Protein AF-A0AA40BAF0-F1 (afdb_monomer)

Organism: NCBI:txid260670

pLDDT: mean 74.88, std 24.95, range [17.7, 98.0]

Structure (mmCIF, N/CA/C/O backbone):
data_AF-A0AA40BAF0-F1
#
_entry.id   AF-A0AA40BAF0-F1
#
loop_
_atom_site.group_PDB
_atom_site.id
_atom_site.type_symbol
_atom_site.label_atom_id
_atom_site.label_alt_id
_atom_site.label_comp_id
_atom_site.label_asym_id
_atom_site.label_entity_id
_atom_site.label_seq_id
_atom_site.pdbx_PDB_ins_code
_atom_site.Cartn_x
_atom_site.Cartn_y
_atom_site.Cartn_z
_atom_site.occupancy
_atom_site.B_iso_or_equiv
_atom_site.auth_seq_id
_atom_site.auth_comp_id
_atom_site.auth_asym_id
_atom_site.auth_atom_id
_atom_site.pdbx_PDB_model_num
ATOM 1 N N . MET A 1 1 ? -31.015 -56.573 8.878 1.00 46.75 1 MET A N 1
ATOM 2 C CA . MET A 1 1 ? -29.830 -55.714 8.646 1.00 46.75 1 MET A CA 1
ATOM 3 C C . MET A 1 1 ? -29.995 -54.901 7.353 1.00 46.75 1 MET A C 1
ATOM 5 O O . MET A 1 1 ? -29.384 -55.251 6.358 1.00 46.75 1 MET A O 1
ATOM 9 N N . LYS A 1 2 ? -30.857 -53.870 7.304 1.00 49.66 2 LYS A N 1
ATOM 10 C CA . LYS A 1 2 ? -30.995 -53.002 6.103 1.00 49.66 2 LYS A CA 1
ATOM 11 C C . LYS A 1 2 ? -31.292 -51.516 6.376 1.00 49.66 2 LYS A C 1
ATOM 13 O O . LYS A 1 2 ? -31.358 -50.749 5.428 1.00 49.66 2 LYS A O 1
ATOM 18 N N . ASN A 1 3 ? -31.384 -51.069 7.634 1.00 47.91 3 ASN A N 1
ATOM 19 C CA . ASN A 1 3 ? -31.889 -49.717 7.939 1.00 47.91 3 ASN A CA 1
ATOM 20 C C . ASN A 1 3 ? -30.898 -48.817 8.703 1.00 47.91 3 ASN A C 1
ATOM 22 O O . ASN A 1 3 ? -31.321 -47.867 9.348 1.00 47.91 3 ASN A O 1
ATOM 26 N N . MET A 1 4 ? -29.586 -49.080 8.638 1.00 48.59 4 MET A N 1
ATOM 27 C CA . MET A 1 4 ? -28.583 -48.315 9.408 1.00 48.59 4 MET A CA 1
ATOM 28 C C . MET A 1 4 ? -27.677 -47.406 8.557 1.00 48.59 4 MET A C 1
ATOM 30 O O . MET A 1 4 ? -26.695 -46.876 9.057 1.00 48.59 4 MET A O 1
ATOM 34 N N . PHE A 1 5 ? -28.015 -47.190 7.280 1.00 48.75 5 PHE A N 1
ATOM 35 C CA . PHE A 1 5 ? -27.285 -46.274 6.383 1.00 48.75 5 PHE A CA 1
ATOM 36 C C . PHE A 1 5 ? -28.039 -44.968 6.064 1.00 48.75 5 PHE A C 1
ATOM 38 O O . PHE A 1 5 ? -27.464 -44.064 5.462 1.00 48.75 5 PHE A O 1
ATOM 45 N N . GLY A 1 6 ? -29.307 -44.838 6.476 1.00 43.78 6 GLY A N 1
ATOM 46 C CA . GLY A 1 6 ? -30.122 -43.641 6.210 1.00 43.78 6 GLY A CA 1
ATOM 47 C C . GLY A 1 6 ? -29.860 -42.473 7.167 1.00 43.78 6 GLY A C 1
ATOM 48 O O . GLY A 1 6 ? -29.945 -41.318 6.765 1.00 43.78 6 GLY A O 1
ATOM 49 N N . LEU A 1 7 ? -29.479 -42.761 8.415 1.00 46.38 7 LEU A N 1
ATOM 50 C CA . LEU A 1 7 ? -29.287 -41.744 9.458 1.00 46.38 7 LEU A CA 1
ATOM 51 C C . LEU A 1 7 ? -27.951 -40.991 9.356 1.00 46.38 7 LEU A C 1
ATOM 53 O O . LEU A 1 7 ? -27.842 -39.884 9.872 1.00 46.38 7 LEU A O 1
ATOM 57 N N . LEU A 1 8 ? -26.958 -41.525 8.635 1.00 45.12 8 LEU A N 1
ATOM 58 C CA . LEU A 1 8 ? -25.663 -40.851 8.468 1.00 45.12 8 LEU A CA 1
ATOM 59 C C . LEU A 1 8 ? -25.690 -39.717 7.426 1.00 45.12 8 LEU A C 1
ATOM 61 O O . LEU A 1 8 ? -24.784 -38.890 7.401 1.00 45.12 8 LEU A O 1
ATOM 65 N N . ARG A 1 9 ? -26.713 -39.658 6.560 1.00 47.81 9 ARG A N 1
ATOM 66 C CA . ARG A 1 9 ? -26.786 -38.660 5.475 1.00 47.81 9 ARG A CA 1
ATOM 67 C C . ARG A 1 9 ? -27.455 -37.342 5.874 1.00 47.81 9 ARG A C 1
ATOM 69 O O . ARG A 1 9 ? -27.253 -36.357 5.175 1.00 47.81 9 ARG A O 1
ATOM 76 N N . LEU A 1 10 ? -28.192 -37.291 6.988 1.00 47.19 10 LEU A N 1
ATOM 77 C CA . LEU A 1 10 ? -28.778 -36.035 7.485 1.00 47.19 10 LEU A CA 1
ATOM 78 C C . LEU A 1 10 ? -27.845 -35.235 8.409 1.00 47.19 10 LEU A C 1
ATOM 80 O O . LEU A 1 10 ? -28.034 -34.032 8.553 1.00 47.19 10 LEU A O 1
ATOM 84 N N . ALA A 1 11 ? -26.817 -35.855 8.996 1.00 46.91 11 ALA A N 1
ATOM 85 C CA . ALA A 1 11 ? -25.898 -35.160 9.904 1.00 46.91 11 ALA A CA 1
ATOM 86 C C . ALA A 1 11 ? -24.904 -34.224 9.182 1.00 46.91 11 ALA A C 1
ATOM 88 O O . ALA A 1 11 ? -24.384 -33.294 9.789 1.00 46.91 11 ALA A O 1
ATOM 89 N N . ALA A 1 12 ? -24.671 -34.418 7.878 1.00 49.41 12 ALA A N 1
ATOM 90 C CA . ALA A 1 12 ? -23.755 -33.583 7.093 1.00 49.41 12 ALA A CA 1
ATOM 91 C C . ALA A 1 12 ? -24.344 -32.215 6.683 1.00 49.41 12 ALA A C 1
ATOM 93 O O . ALA A 1 12 ? -23.606 -31.354 6.212 1.00 49.41 12 ALA A O 1
ATOM 94 N N . ALA A 1 13 ? -25.653 -31.995 6.858 1.00 49.47 13 ALA A N 1
ATOM 95 C CA . ALA A 1 13 ? -26.329 -30.745 6.486 1.00 49.47 13 ALA A CA 1
ATOM 96 C C . ALA A 1 13 ? -26.374 -29.699 7.618 1.00 49.47 13 ALA A C 1
ATOM 98 O O . ALA A 1 13 ? -26.846 -28.586 7.404 1.00 49.47 13 ALA A O 1
ATOM 99 N N . LEU A 1 14 ? -25.891 -30.052 8.814 1.00 48.62 14 LEU A N 1
ATOM 100 C CA . LEU A 1 14 ? -25.876 -29.198 10.007 1.00 48.62 14 LEU A CA 1
ATOM 101 C C . LEU A 1 14 ? -24.464 -28.784 10.428 1.00 48.62 14 LEU A C 1
ATOM 103 O O . LEU A 1 14 ? -24.286 -28.281 11.535 1.00 48.62 14 LEU A O 1
ATOM 107 N N . TRP A 1 15 ? -23.453 -28.958 9.567 1.00 47.59 15 TRP A N 1
ATOM 108 C CA . TRP A 1 15 ? -22.206 -28.237 9.794 1.00 47.59 15 TRP A CA 1
ATOM 109 C C . TRP A 1 15 ? -22.529 -26.748 9.663 1.00 47.59 15 TRP A C 1
ATOM 111 O O . TRP A 1 15 ? -22.950 -26.341 8.575 1.00 47.59 15 TRP A O 1
ATOM 121 N N . PRO A 1 16 ? -22.381 -25.927 10.723 1.00 49.06 16 PRO A N 1
ATOM 122 C CA . PRO A 1 16 ? -22.407 -24.491 10.537 1.00 49.06 16 PRO A CA 1
ATOM 123 C C . PRO A 1 16 ? -21.359 -24.202 9.472 1.00 49.06 16 PRO A C 1
ATOM 125 O O . PRO A 1 16 ? -20.176 -24.494 9.657 1.00 49.06 16 PRO A O 1
ATOM 128 N N . ALA A 1 17 ? -21.803 -23.700 8.319 1.00 48.69 17 ALA A N 1
ATOM 129 C CA . ALA A 1 17 ? -20.887 -23.047 7.413 1.00 48.69 17 ALA A CA 1
ATOM 130 C C . ALA A 1 17 ? -20.177 -22.017 8.285 1.00 48.69 17 ALA A C 1
ATOM 132 O O . ALA A 1 17 ? -20.836 -21.154 8.869 1.00 48.69 17 ALA A O 1
ATOM 133 N N . VAL A 1 18 ? -18.868 -22.176 8.464 1.00 42.50 18 VAL A N 1
ATOM 134 C CA . VAL A 1 18 ? -18.056 -21.176 9.140 1.00 42.50 18 VAL A CA 1
ATOM 135 C C . VAL A 1 18 ? -18.097 -19.980 8.203 1.00 42.50 18 VAL A C 1
ATOM 137 O O . VAL A 1 18 ? -17.359 -19.898 7.224 1.00 42.50 18 VAL A O 1
ATOM 140 N N . VAL A 1 19 ? -19.101 -19.128 8.391 1.00 42.53 19 VAL A N 1
ATOM 141 C CA . VAL A 1 19 ? -19.195 -17.865 7.688 1.00 42.53 19 VAL A CA 1
ATOM 142 C C . VAL A 1 19 ? -18.135 -17.017 8.360 1.00 42.53 19 VAL A C 1
ATOM 144 O O . VAL A 1 19 ? -18.351 -16.526 9.465 1.00 42.53 19 VAL A O 1
ATOM 147 N N . SER A 1 20 ? -16.968 -16.902 7.725 1.00 46.47 20 SER A N 1
ATOM 148 C CA . SER A 1 20 ? -16.021 -15.847 8.065 1.00 46.47 20 SER A CA 1
ATOM 149 C C . SER A 1 20 ? -16.729 -14.523 7.807 1.00 46.47 20 SER A C 1
ATOM 151 O O . SER A 1 20 ? -16.848 -14.066 6.672 1.00 46.47 20 SER A O 1
ATOM 153 N N . SER A 1 21 ? -17.313 -13.980 8.869 1.00 47.69 21 SER A N 1
ATOM 154 C CA . SER A 1 21 ? -17.793 -12.612 8.920 1.00 47.69 21 SER A CA 1
ATOM 155 C C . SER A 1 21 ? -16.596 -11.743 9.251 1.00 47.69 21 SER A C 1
ATOM 157 O O . SER A 1 21 ? -15.912 -11.999 10.241 1.00 47.69 21 SER A O 1
ATOM 159 N N . TYR A 1 22 ? -16.366 -10.714 8.445 1.00 65.38 22 TYR A N 1
ATOM 160 C CA . TYR A 1 22 ? -15.413 -9.658 8.779 1.00 65.38 22 TYR A CA 1
ATOM 161 C C . TYR A 1 22 ? -15.868 -8.931 10.035 1.00 65.38 22 TYR A C 1
ATOM 163 O O . TYR A 1 22 ? -17.059 -8.964 10.388 1.00 65.38 22 TYR A O 1
ATOM 171 N N . ALA A 1 23 ? -14.918 -8.310 10.727 1.00 74.06 23 ALA A N 1
ATOM 172 C CA . ALA A 1 23 ? -15.275 -7.469 11.849 1.00 74.06 23 ALA A CA 1
ATOM 173 C C . ALA A 1 23 ? -16.087 -6.282 11.324 1.00 74.06 23 ALA A C 1
ATOM 175 O O . ALA A 1 23 ? -15.845 -5.768 10.232 1.00 74.06 23 ALA A O 1
ATOM 176 N N . LEU A 1 24 ? -17.055 -5.822 12.117 1.00 73.00 24 LEU A N 1
ATOM 177 C CA . LEU A 1 24 ? -17.866 -4.656 11.762 1.00 73.00 24 LEU A CA 1
ATOM 178 C C . LEU A 1 24 ? -17.021 -3.385 11.572 1.00 73.00 24 LEU A C 1
ATOM 180 O O . LEU A 1 24 ? -17.541 -2.421 11.031 1.00 73.00 24 LEU A O 1
ATOM 184 N N . THR A 1 25 ? -15.762 -3.369 12.007 1.00 81.81 25 THR A N 1
ATOM 185 C CA . THR A 1 25 ? -14.820 -2.248 11.888 1.00 81.81 25 THR A CA 1
ATOM 186 C C . THR A 1 25 ? -13.843 -2.388 10.717 1.00 81.81 25 THR A C 1
ATOM 188 O O . THR A 1 25 ? -13.077 -1.463 10.454 1.00 81.81 25 THR A O 1
ATOM 191 N N . ASP A 1 26 ? -13.870 -3.504 9.979 1.00 89.12 26 ASP A N 1
ATOM 192 C CA . ASP A 1 26 ? -12.936 -3.721 8.875 1.00 89.12 26 ASP A CA 1
ATOM 193 C C . ASP A 1 26 ? -13.197 -2.730 7.727 1.00 89.12 26 ASP A C 1
ATOM 195 O O . ASP A 1 26 ? -14.327 -2.508 7.283 1.00 89.12 26 ASP A O 1
ATOM 199 N N . THR A 1 27 ? -12.115 -2.157 7.205 1.00 89.44 27 THR A N 1
ATOM 200 C CA . THR A 1 27 ? -12.106 -1.254 6.050 1.00 89.44 27 THR A CA 1
ATOM 201 C C . THR A 1 27 ? -11.240 -1.880 4.968 1.00 89.44 27 THR A C 1
ATOM 203 O O . THR A 1 27 ? -10.044 -1.637 4.861 1.00 89.44 27 THR A O 1
ATOM 206 N N . LEU A 1 28 ? -11.859 -2.755 4.176 1.00 88.88 28 LEU A N 1
ATOM 207 C CA . LEU A 1 28 ? -11.170 -3.598 3.192 1.00 88.88 28 LEU A CA 1
ATOM 208 C C . LEU A 1 28 ? -10.841 -2.875 1.879 1.00 88.88 28 LEU A C 1
ATOM 210 O O . LEU A 1 28 ? -10.121 -3.409 1.044 1.00 88.88 28 LEU A O 1
ATOM 214 N N . GLN A 1 29 ? -11.401 -1.688 1.675 1.00 88.25 29 GLN A N 1
ATOM 215 C CA . GLN A 1 29 ? -11.204 -0.827 0.511 1.00 88.25 29 GLN A CA 1
ATOM 216 C C . GLN A 1 29 ? -11.400 0.632 0.939 1.00 88.25 29 GLN A C 1
ATOM 218 O O . GLN A 1 29 ? -11.589 0.913 2.123 1.00 88.25 29 GLN A O 1
ATOM 223 N N . ASP A 1 30 ? -11.406 1.559 -0.019 1.00 86.75 30 ASP A N 1
ATOM 224 C CA . ASP A 1 30 ? -11.664 2.976 0.244 1.00 86.75 30 ASP A CA 1
ATOM 225 C C . ASP A 1 30 ? -13.122 3.257 0.670 1.00 86.75 30 ASP A C 1
ATOM 227 O O . ASP A 1 30 ? -13.942 3.696 -0.135 1.00 86.75 30 ASP A O 1
ATOM 231 N N . ALA A 1 31 ? -13.415 2.994 1.946 1.00 83.25 31 ALA A N 1
ATOM 232 C CA . ALA A 1 31 ? -14.706 3.100 2.631 1.00 83.25 31 ALA A CA 1
ATOM 233 C C . ALA A 1 31 ? -15.828 2.217 2.057 1.00 83.25 31 ALA A C 1
ATOM 235 O O . ALA A 1 31 ? -16.297 1.296 2.724 1.00 83.25 31 ALA A O 1
ATOM 236 N N . ASP A 1 32 ? -16.253 2.465 0.823 1.00 80.56 32 ASP A N 1
ATOM 237 C CA . ASP A 1 32 ? -17.413 1.844 0.190 1.00 80.56 32 ASP A CA 1
ATOM 238 C C . ASP A 1 32 ? -17.216 1.724 -1.337 1.00 80.56 32 ASP A C 1
ATOM 240 O O . ASP A 1 32 ? -16.336 2.378 -1.897 1.00 80.56 32 ASP A O 1
ATOM 244 N N . PRO A 1 33 ? -18.003 0.897 -2.054 1.00 80.75 33 PRO A N 1
ATOM 245 C CA . PRO A 1 33 ? -17.824 0.720 -3.496 1.00 80.75 33 PRO A CA 1
ATOM 246 C C . PRO A 1 33 ? -18.001 1.991 -4.343 1.00 80.75 33 PRO A C 1
ATOM 248 O O . PRO A 1 33 ? -17.522 2.029 -5.470 1.00 80.75 33 PRO A O 1
ATOM 251 N N . ALA A 1 34 ? -18.697 3.018 -3.852 1.00 82.00 34 ALA A N 1
ATOM 252 C CA . ALA A 1 34 ? -18.800 4.306 -4.536 1.00 82.00 34 ALA A CA 1
ATOM 253 C C . ALA A 1 34 ? -17.679 5.282 -4.130 1.00 82.00 34 ALA A C 1
ATOM 255 O O . ALA A 1 34 ? -17.604 6.375 -4.688 1.00 82.00 34 ALA A O 1
ATOM 256 N N . GLN A 1 35 ? -16.810 4.895 -3.187 1.00 80.25 35 GLN A N 1
ATOM 257 C CA . GLN A 1 35 ? -15.733 5.711 -2.620 1.00 80.25 35 GLN A CA 1
ATOM 258 C C . GLN A 1 35 ? -16.220 7.055 -2.060 1.00 80.25 35 GLN A C 1
ATOM 260 O O . GLN A 1 35 ? -15.552 8.083 -2.181 1.00 80.25 35 GLN A O 1
ATOM 265 N N . SER A 1 36 ? -17.399 7.056 -1.442 1.00 84.38 36 SER A N 1
ATOM 266 C CA . SER A 1 36 ? -18.000 8.255 -0.854 1.00 84.38 36 SER A CA 1
ATOM 267 C C . SER A 1 36 ? -17.283 8.719 0.418 1.00 84.38 36 SER A C 1
ATOM 269 O O . SER A 1 36 ? -17.406 9.877 0.812 1.00 84.38 36 SER A O 1
ATOM 27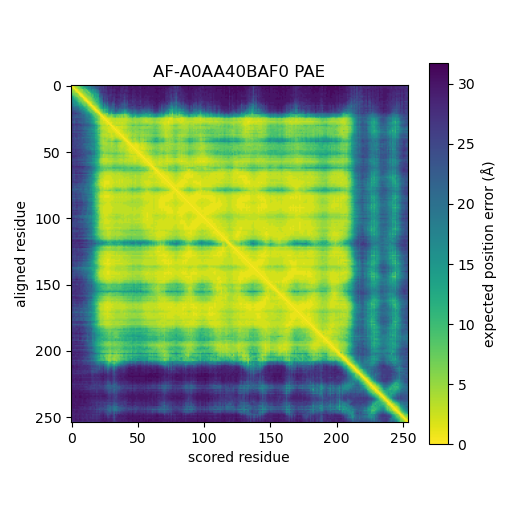1 N N . GLY A 1 37 ? -16.544 7.816 1.072 1.00 84.62 37 GLY A N 1
ATOM 272 C CA . GLY A 1 37 ? -15.942 8.065 2.383 1.00 84.62 37 GLY A CA 1
ATOM 273 C C . GLY A 1 37 ? -16.936 7.943 3.542 1.00 84.62 37 GLY A C 1
ATOM 274 O O . GLY A 1 37 ? -16.582 8.259 4.676 1.00 84.62 37 GLY A O 1
ATOM 275 N N . TYR A 1 38 ? -18.168 7.497 3.281 1.00 85.31 38 TYR A N 1
ATOM 276 C CA . TYR A 1 38 ? -19.193 7.314 4.300 1.00 85.31 38 TYR A CA 1
ATOM 277 C C . TYR A 1 38 ? -19.127 5.911 4.918 1.00 85.31 38 TYR A C 1
ATOM 279 O O . TYR A 1 38 ? -19.244 4.903 4.223 1.00 85.31 38 TYR A O 1
ATOM 287 N N . LEU A 1 39 ? -18.982 5.854 6.244 1.00 84.00 39 LEU A N 1
ATOM 288 C CA . LEU A 1 39 ? -18.927 4.619 7.026 1.00 84.00 39 LEU A CA 1
ATOM 289 C C . LEU A 1 39 ? -20.099 4.578 8.027 1.00 84.00 39 LEU A C 1
ATOM 291 O O . LEU A 1 39 ? -20.000 5.171 9.103 1.00 84.00 39 LEU A O 1
ATOM 295 N N . PRO A 1 40 ? -21.212 3.882 7.721 1.00 81.75 40 PRO A N 1
ATOM 296 C CA . PRO A 1 40 ? -22.441 3.917 8.534 1.00 81.75 40 PRO A CA 1
ATOM 297 C C . PRO A 1 40 ? -22.313 3.247 9.915 1.00 81.75 40 PRO A C 1
ATOM 299 O O . PRO A 1 40 ? -23.203 3.345 10.754 1.00 81.75 40 PRO A O 1
ATOM 302 N N . ASN A 1 41 ? -21.216 2.530 10.134 1.00 82.31 41 ASN A N 1
ATOM 303 C CA . ASN A 1 41 ? -20.869 1.753 11.321 1.00 82.31 41 ASN A CA 1
ATOM 304 C C . ASN A 1 41 ? -19.725 2.379 12.143 1.00 82.31 41 ASN A C 1
ATOM 306 O O . ASN A 1 41 ? -19.334 1.806 13.154 1.00 82.31 41 ASN A O 1
ATOM 310 N N . HIS A 1 42 ? -19.209 3.545 11.739 1.00 80.62 42 HIS A N 1
ATOM 311 C CA . HIS A 1 42 ? -18.128 4.269 12.423 1.00 80.62 42 HIS A CA 1
ATOM 312 C C . HIS A 1 42 ? -18.647 5.582 13.028 1.00 80.62 42 HIS A C 1
ATOM 314 O O . HIS A 1 42 ? -18.082 6.657 12.825 1.00 80.62 42 HIS A O 1
ATOM 320 N N . ASN A 1 43 ? -19.769 5.506 13.747 1.00 81.00 43 ASN A N 1
ATOM 321 C CA . ASN A 1 43 ? -20.402 6.687 14.326 1.00 81.00 43 ASN A CA 1
ATOM 322 C C . ASN A 1 43 ? -19.536 7.268 15.448 1.00 81.00 43 ASN A C 1
ATOM 324 O O . ASN A 1 43 ? -19.283 6.612 16.457 1.00 81.00 43 ASN A O 1
ATOM 328 N N . MET A 1 44 ? -19.125 8.522 15.279 1.00 84.50 44 MET A N 1
ATOM 329 C CA . MET A 1 44 ? -18.451 9.302 16.311 1.00 84.50 44 MET A CA 1
ATOM 330 C C . MET A 1 44 ? -19.443 10.300 16.910 1.00 84.50 44 MET A C 1
ATOM 332 O O . MET A 1 44 ? -19.948 11.173 16.205 1.00 84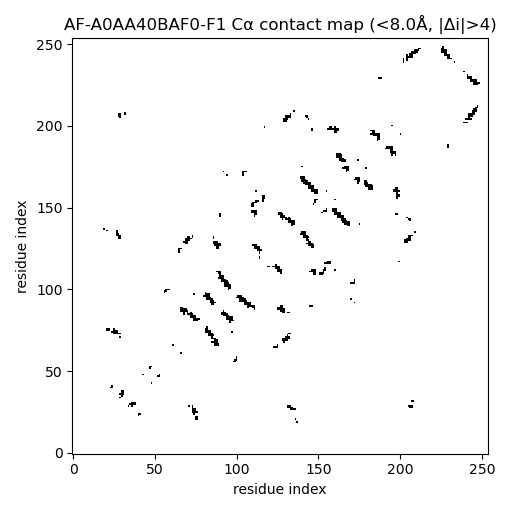.50 44 MET A O 1
ATOM 336 N N . ASP A 1 45 ? -19.732 10.172 18.206 1.00 90.75 45 ASP A N 1
ATOM 337 C CA . ASP A 1 45 ? -20.539 11.154 18.938 1.00 90.75 45 ASP A CA 1
ATOM 338 C C . ASP A 1 45 ? -19.708 12.438 19.145 1.00 90.75 45 ASP A C 1
ATOM 340 O O . ASP A 1 45 ? -18.612 12.358 19.715 1.00 90.75 45 ASP A O 1
ATOM 344 N N . PRO A 1 46 ? -20.193 13.624 18.726 1.00 92.50 46 PRO A N 1
ATOM 345 C CA . PRO A 1 46 ? -19.482 14.887 18.921 1.00 92.50 46 PRO A CA 1
ATOM 346 C C . PRO A 1 46 ? -19.095 15.166 20.379 1.00 92.50 46 PRO A C 1
ATOM 348 O O . PRO A 1 46 ? -18.040 15.747 20.628 1.00 92.50 46 PRO A O 1
ATOM 351 N N . ASN A 1 47 ? -19.903 14.723 21.347 1.00 94.44 47 ASN A N 1
ATOM 352 C CA . ASN A 1 47 ? -19.597 14.876 22.768 1.00 94.44 47 ASN A CA 1
ATOM 353 C C . ASN A 1 47 ? -18.412 14.002 23.190 1.00 94.44 47 ASN A C 1
ATOM 355 O O . ASN A 1 47 ? -17.622 14.415 24.033 1.00 94.44 47 ASN A O 1
ATOM 359 N N . VAL A 1 48 ? -18.259 12.814 22.593 1.00 91.00 48 VAL A N 1
ATOM 360 C CA . VAL A 1 48 ? -17.105 11.937 22.837 1.00 91.00 48 VAL A CA 1
ATOM 361 C C . VAL A 1 48 ? -15.856 12.531 22.193 1.00 91.00 48 VAL A C 1
ATOM 363 O O . VAL A 1 48 ? -14.838 12.655 22.871 1.00 91.00 48 VAL A O 1
ATOM 366 N N . VAL A 1 49 ? -15.943 12.973 20.934 1.00 92.00 49 VAL A N 1
ATOM 367 C CA . VAL A 1 49 ? -14.817 13.589 20.203 1.00 92.00 49 VAL A CA 1
ATOM 368 C C . VAL A 1 49 ? -14.325 14.872 20.883 1.00 92.00 49 VAL A C 1
ATOM 370 O O . VAL A 1 49 ? -13.126 15.132 20.902 1.00 92.00 49 VAL A O 1
ATOM 373 N N . GLY A 1 50 ? -15.231 15.661 21.469 1.00 92.88 50 GLY A N 1
ATOM 374 C CA . GLY A 1 50 ? -14.890 16.866 22.231 1.00 92.88 50 GLY A CA 1
ATOM 375 C C . GLY A 1 50 ? -14.439 16.614 23.675 1.00 92.88 50 GLY A C 1
ATOM 376 O O . GLY A 1 50 ? -14.065 17.560 24.367 1.00 92.88 50 GLY A O 1
ATOM 377 N N . SER A 1 51 ? -14.492 15.369 24.153 1.00 93.94 51 SER A N 1
ATOM 378 C CA . SER A 1 51 ? -14.122 15.014 25.526 1.00 93.94 51 SER A CA 1
ATOM 379 C C . SER A 1 51 ? -12.647 14.634 25.660 1.00 93.94 51 SER A C 1
ATOM 381 O O . SER A 1 51 ? -11.971 14.305 24.689 1.00 93.94 51 SER A O 1
ATOM 383 N N . SER A 1 52 ? -12.167 14.556 26.902 1.00 93.12 52 SER A N 1
ATOM 384 C CA . SER A 1 52 ? -10.832 14.037 27.227 1.00 93.12 52 SER A CA 1
ATOM 385 C C . SER A 1 52 ? -10.655 12.533 26.970 1.00 93.12 52 SER A C 1
ATOM 387 O O . SER A 1 52 ? -9.541 12.030 27.097 1.00 93.12 52 SER A O 1
ATOM 389 N N . SER A 1 53 ? -11.729 11.804 26.643 1.00 88.75 53 SER A N 1
ATOM 390 C CA . SER A 1 53 ? -11.662 10.369 26.334 1.00 88.75 53 SER A CA 1
ATOM 391 C C . SER A 1 53 ? -11.241 10.079 24.889 1.00 88.75 53 SER A C 1
ATOM 393 O O . SER A 1 53 ? -10.804 8.966 24.598 1.00 88.75 53 SER A O 1
ATOM 395 N N . PHE A 1 54 ? -11.327 11.069 23.994 1.00 92.69 54 PHE A N 1
ATOM 396 C CA . PHE A 1 54 ? -10.854 10.952 22.619 1.00 92.69 54 PHE A CA 1
ATOM 397 C C . PHE A 1 54 ? -9.401 11.422 22.512 1.00 92.69 54 PHE A C 1
ATOM 399 O O . PHE A 1 54 ? -9.052 12.524 22.932 1.00 92.69 54 PHE A O 1
ATOM 406 N N . GLY A 1 55 ? -8.534 10.584 21.945 1.00 92.56 55 GLY A N 1
ATOM 407 C CA . GLY A 1 55 ? -7.109 10.879 21.865 1.00 92.56 55 GLY A CA 1
ATOM 408 C C . GLY A 1 55 ? -6.323 9.875 21.031 1.00 92.56 55 GLY A C 1
ATOM 409 O O . GLY A 1 55 ? -6.864 8.915 20.484 1.00 92.56 55 GLY A O 1
ATOM 410 N N . VAL A 1 56 ? -5.016 10.116 20.930 1.00 92.88 56 VAL A N 1
ATOM 411 C CA . VAL A 1 56 ? -4.084 9.256 20.193 1.00 92.88 56 VAL A CA 1
ATOM 412 C C . VAL A 1 56 ? -3.763 8.018 21.029 1.00 92.88 56 VAL A C 1
ATOM 414 O O . VAL A 1 56 ? -3.174 8.134 22.100 1.00 92.88 56 VAL A O 1
ATOM 417 N N . LEU A 1 57 ? -4.116 6.833 20.524 1.00 92.75 57 LEU A N 1
ATOM 418 C CA . LEU A 1 57 ? -3.784 5.558 21.174 1.00 92.75 57 LEU A CA 1
ATOM 419 C C . LEU A 1 57 ? -2.315 5.176 20.975 1.00 92.75 57 LEU A C 1
ATOM 421 O O . LEU A 1 57 ? -1.655 4.700 21.895 1.00 92.75 57 LEU A O 1
ATOM 425 N N . TRP A 1 58 ? -1.806 5.381 19.764 1.00 95.81 58 TRP A N 1
ATOM 426 C CA . TRP A 1 58 ? -0.413 5.153 19.409 1.00 95.81 58 TRP A CA 1
ATOM 427 C C . TRP A 1 58 ? -0.037 6.017 18.207 1.00 95.81 58 TRP A C 1
ATOM 429 O O . TRP A 1 58 ? -0.885 6.430 17.415 1.00 95.81 58 TRP A O 1
ATOM 439 N N . SER A 1 59 ? 1.255 6.293 18.075 1.00 94.12 59 SER A N 1
ATOM 440 C CA . SER A 1 59 ? 1.835 6.972 16.923 1.00 94.12 59 SER A CA 1
ATOM 441 C C . SER A 1 59 ? 3.145 6.291 16.551 1.00 94.12 59 SER A C 1
ATOM 443 O O . SER A 1 59 ? 3.814 5.693 17.395 1.00 94.12 59 SER A O 1
ATOM 445 N N . GLN A 1 60 ? 3.507 6.358 15.272 1.00 89.25 60 GLN A N 1
ATOM 446 C CA . GLN A 1 60 ? 4.766 5.807 14.795 1.00 89.25 60 GLN A CA 1
ATOM 447 C C . GLN A 1 60 ? 5.476 6.811 13.898 1.00 89.25 60 GLN A C 1
ATOM 449 O O . GLN A 1 60 ? 4.923 7.280 12.905 1.00 89.25 60 GLN A O 1
ATOM 454 N N . THR A 1 61 ? 6.725 7.105 14.243 1.00 88.25 61 THR A N 1
ATOM 455 C CA . THR A 1 61 ? 7.594 7.967 13.445 1.00 88.25 61 THR A CA 1
ATOM 456 C C . THR A 1 61 ? 8.370 7.128 12.445 1.00 88.25 61 THR A C 1
ATOM 458 O O . THR A 1 61 ? 8.935 6.087 12.783 1.00 88.25 61 THR A O 1
ATOM 461 N N . MET A 1 62 ? 8.408 7.596 11.204 1.00 85.56 62 MET A N 1
ATOM 462 C CA . MET A 1 62 ? 9.088 6.918 10.109 1.00 85.56 62 MET A CA 1
ATOM 463 C C . MET A 1 62 ? 10.491 7.493 9.968 1.00 85.56 62 MET A C 1
ATOM 465 O O . MET A 1 62 ? 10.682 8.705 10.029 1.00 85.56 62 MET A O 1
ATOM 469 N N . THR A 1 63 ? 11.486 6.621 9.815 1.00 85.25 63 THR A N 1
ATOM 470 C CA . THR A 1 63 ? 12.900 7.026 9.765 1.00 85.25 63 THR A CA 1
ATOM 471 C C . THR A 1 63 ? 13.257 7.743 8.468 1.00 85.25 63 THR A C 1
ATOM 473 O O . THR A 1 63 ? 14.187 8.545 8.445 1.00 85.25 63 THR A O 1
ATOM 476 N N . ASN A 1 64 ? 12.516 7.478 7.390 1.00 91.06 64 ASN A N 1
ATOM 477 C CA . ASN A 1 64 ? 12.702 8.135 6.108 1.00 91.06 64 ASN A CA 1
ATOM 478 C C . ASN A 1 64 ? 11.693 9.278 5.929 1.00 91.06 64 ASN A C 1
ATOM 480 O O . ASN A 1 64 ? 10.526 9.039 5.633 1.00 91.06 64 ASN A O 1
ATOM 484 N N . GLY A 1 65 ? 12.163 10.524 6.041 1.00 89.62 65 GLY A N 1
ATOM 485 C CA . GLY A 1 65 ? 11.331 11.721 5.856 1.00 89.62 65 GLY A CA 1
ATOM 486 C C . GLY A 1 65 ? 10.846 11.969 4.420 1.00 89.62 65 GLY A C 1
ATOM 487 O O . GLY A 1 65 ? 10.095 12.910 4.187 1.00 89.62 65 GLY A O 1
ATOM 488 N N . GLN A 1 66 ? 11.275 11.165 3.444 1.00 92.69 66 GLN A N 1
ATOM 489 C CA . GLN A 1 66 ? 10.798 11.230 2.057 1.00 92.69 66 GLN A CA 1
ATOM 490 C C . GLN A 1 66 ? 9.651 10.248 1.778 1.00 92.69 66 GLN A C 1
ATOM 492 O O . GLN A 1 66 ? 9.042 10.303 0.701 1.00 92.69 66 GLN A O 1
ATOM 497 N N . GLU A 1 67 ? 9.371 9.351 2.726 1.00 94.50 67 GLU A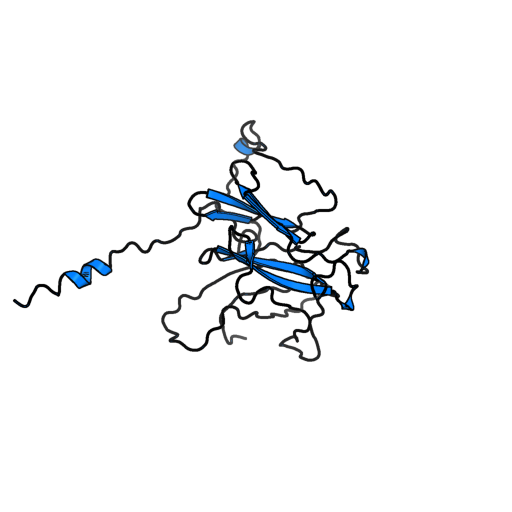 N 1
ATOM 498 C CA . GLU A 1 67 ? 8.281 8.392 2.645 1.00 94.50 67 GLU A CA 1
ATOM 499 C C . GLU A 1 67 ? 6.952 9.053 3.022 1.00 94.50 67 GLU A C 1
ATOM 501 O O . GLU A 1 67 ? 6.807 9.623 4.099 1.00 94.50 67 GLU A O 1
ATOM 506 N N . ASN A 1 68 ? 5.973 8.953 2.126 1.00 93.44 68 ASN A N 1
ATOM 507 C CA . ASN A 1 68 ? 4.646 9.533 2.269 1.00 93.44 68 ASN A CA 1
ATOM 508 C C . ASN A 1 68 ? 3.563 8.498 1.943 1.00 93.44 68 ASN A C 1
ATOM 510 O O . ASN A 1 68 ? 3.735 7.633 1.077 1.00 93.44 68 ASN A O 1
ATOM 514 N N . TRP A 1 69 ? 2.406 8.636 2.587 1.00 94.00 69 TRP A N 1
ATOM 515 C CA . TRP A 1 69 ? 1.235 7.791 2.367 1.00 94.00 69 TRP A CA 1
ATOM 516 C C . TRP A 1 69 ? 0.170 8.582 1.620 1.00 94.00 69 TRP A C 1
ATOM 518 O O . TRP A 1 69 ? -0.421 9.513 2.156 1.00 94.00 69 TRP A O 1
ATOM 528 N N . PHE A 1 70 ? -0.057 8.207 0.364 1.00 93.00 70 PHE A N 1
ATOM 529 C CA . PHE A 1 70 ? -1.184 8.714 -0.426 1.00 93.00 70 PHE A CA 1
ATOM 530 C C . PHE A 1 70 ? -2.348 7.726 -0.463 1.00 93.00 70 PHE A C 1
ATOM 532 O O . PHE A 1 70 ? -3.496 8.133 -0.609 1.00 93.00 70 PHE A O 1
ATOM 539 N N . ALA A 1 71 ? -2.043 6.434 -0.335 1.00 93.00 71 ALA A N 1
ATOM 540 C CA . ALA A 1 71 ? -3.042 5.406 -0.121 1.00 93.00 71 ALA A CA 1
ATOM 541 C C . ALA A 1 71 ? -3.612 5.533 1.293 1.00 93.00 71 ALA A C 1
ATOM 543 O O . ALA A 1 71 ? -2.864 5.728 2.256 1.00 93.00 71 ALA A O 1
ATOM 544 N N . LYS A 1 72 ? -4.932 5.385 1.418 1.00 92.69 72 LYS A N 1
ATOM 545 C CA . LYS A 1 72 ? -5.572 5.306 2.730 1.00 92.69 72 LYS A CA 1
ATOM 546 C C . LYS A 1 72 ? -5.191 3.977 3.403 1.00 92.69 72 LYS A C 1
ATOM 548 O O . LYS A 1 72 ? -5.033 2.973 2.702 1.00 92.69 72 LYS A O 1
ATOM 553 N N . PRO A 1 73 ? -5.009 3.960 4.734 1.00 94.69 73 PRO A N 1
ATOM 554 C CA . PRO A 1 73 ? -4.808 2.718 5.465 1.00 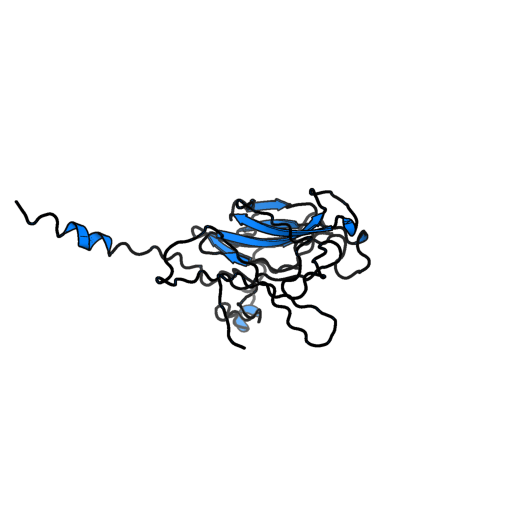94.69 73 PRO A CA 1
ATOM 555 C C . PRO A 1 73 ? -6.058 1.840 5.368 1.00 94.69 73 PRO A C 1
ATOM 557 O O . PRO A 1 73 ? -7.173 2.353 5.298 1.00 94.69 73 PRO A O 1
ATOM 560 N N . LEU A 1 74 ? -5.855 0.526 5.395 1.00 94.38 74 LEU A N 1
ATO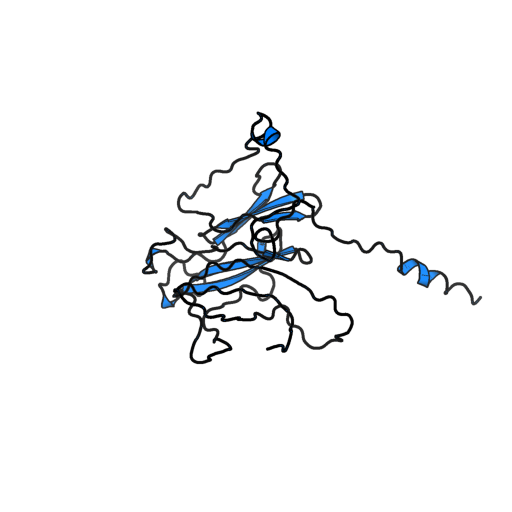M 561 C CA . LEU A 1 74 ? -6.929 -0.459 5.489 1.00 94.38 74 LEU A CA 1
ATOM 562 C C . LEU A 1 74 ? -6.897 -1.134 6.854 1.00 94.38 74 LEU A C 1
ATOM 564 O O . LEU A 1 74 ? -5.820 -1.331 7.423 1.00 94.38 74 LEU A O 1
ATOM 568 N N . VAL A 1 75 ? -8.066 -1.531 7.341 1.00 93.88 75 VAL A N 1
ATOM 569 C CA . VAL A 1 75 ? -8.220 -2.319 8.566 1.00 93.88 75 VAL A CA 1
ATOM 570 C C . VAL A 1 75 ? -8.772 -3.688 8.202 1.00 93.88 75 VAL A C 1
ATOM 572 O O . VAL A 1 75 ? -9.755 -3.784 7.468 1.00 93.88 75 VAL A O 1
ATOM 575 N N . ASN A 1 76 ? -8.119 -4.741 8.687 1.00 93.25 76 ASN A N 1
ATOM 576 C CA . ASN A 1 76 ? -8.564 -6.114 8.484 1.00 93.25 76 ASN A CA 1
ATOM 577 C C . ASN A 1 76 ? -8.338 -6.948 9.741 1.00 93.25 76 ASN A C 1
ATOM 579 O O . ASN A 1 76 ? -7.236 -6.954 10.300 1.00 93.25 76 ASN A O 1
ATOM 583 N N . THR A 1 77 ? -9.356 -7.706 10.124 1.00 92.81 77 THR A N 1
ATOM 584 C CA . THR A 1 77 ? -9.320 -8.595 11.276 1.00 92.81 77 THR A CA 1
ATOM 585 C C . THR A 1 77 ? -9.079 -10.029 10.825 1.00 92.81 77 THR A C 1
ATOM 587 O O . THR A 1 77 ? -9.839 -10.591 10.040 1.00 92.81 77 THR A O 1
ATOM 590 N N . MET A 1 78 ? -8.014 -10.644 11.338 1.00 87.56 78 MET A N 1
ATOM 591 C CA . MET A 1 78 ? -7.650 -12.032 11.048 1.00 87.56 78 MET A CA 1
ATOM 592 C C . MET A 1 78 ? -7.383 -12.769 12.354 1.00 87.56 78 MET A C 1
ATOM 594 O O . MET A 1 78 ? -6.684 -12.251 13.219 1.00 87.56 78 MET A O 1
ATOM 598 N N . ASP A 1 79 ? -7.966 -13.958 12.513 1.00 85.62 79 ASP A N 1
ATOM 599 C CA . ASP A 1 79 ? -7.806 -14.798 13.710 1.00 85.62 79 ASP A CA 1
ATOM 600 C C . ASP A 1 79 ? -8.082 -14.052 15.035 1.00 85.62 79 ASP A C 1
ATOM 602 O O . ASP A 1 79 ? -7.463 -14.306 16.066 1.00 85.62 79 ASP A O 1
ATOM 606 N N . GLY A 1 80 ? -9.022 -13.097 15.007 1.00 86.75 80 GLY A N 1
ATOM 607 C CA . GLY A 1 80 ? -9.396 -12.266 16.157 1.00 86.75 80 GLY A CA 1
ATOM 608 C C . GLY A 1 80 ? -8.451 -11.094 16.454 1.00 86.75 80 GLY A C 1
ATOM 609 O O . GLY A 1 80 ? -8.670 -10.382 17.433 1.00 86.75 80 GLY A O 1
ATOM 610 N N . ALA A 1 81 ? -7.427 -10.867 15.627 1.00 90.56 81 ALA A N 1
ATOM 611 C CA . ALA A 1 81 ? -6.511 -9.738 15.731 1.00 90.56 81 ALA A CA 1
ATOM 612 C C . ALA A 1 81 ? -6.766 -8.712 14.617 1.00 90.56 81 ALA A C 1
ATOM 614 O O . ALA A 1 81 ? -6.683 -9.024 13.428 1.00 90.56 81 ALA A O 1
ATOM 615 N N . GLU A 1 82 ? -7.052 -7.472 15.011 1.00 93.62 82 GLU A N 1
ATOM 616 C CA . GLU A 1 82 ? -7.236 -6.352 14.089 1.00 93.62 82 GLU A CA 1
ATOM 617 C C . GLU A 1 82 ? -5.877 -5.759 13.687 1.00 93.62 82 GLU A C 1
ATOM 619 O O . GLU A 1 82 ? -4.999 -5.502 14.524 1.00 93.62 82 GLU A O 1
ATOM 624 N N . MET A 1 83 ? -5.696 -5.551 12.385 1.00 95.44 83 MET A N 1
ATOM 625 C CA . MET A 1 83 ? -4.456 -5.059 11.798 1.00 95.44 83 MET A CA 1
ATOM 626 C C . MET A 1 83 ? -4.704 -3.808 10.962 1.00 95.44 83 MET A C 1
ATOM 628 O O . MET A 1 83 ? -5.684 -3.733 10.226 1.00 95.44 83 MET A O 1
ATOM 632 N N . VAL A 1 84 ? -3.760 -2.870 11.013 1.00 96.44 84 VAL A N 1
ATOM 633 C CA . VAL A 1 84 ? -3.702 -1.697 10.135 1.00 96.44 84 VAL A CA 1
ATOM 634 C C . VAL A 1 84 ? -2.656 -1.943 9.059 1.00 96.44 84 VAL A C 1
ATOM 636 O O . VAL A 1 84 ? -1.479 -2.155 9.356 1.00 96.44 84 VAL A O 1
ATOM 639 N N . ILE A 1 85 ? -3.078 -1.898 7.801 1.00 97.56 85 ILE A N 1
ATOM 640 C CA . ILE A 1 85 ? -2.226 -2.138 6.640 1.00 97.56 85 ILE A CA 1
ATOM 641 C C . ILE A 1 85 ? -2.012 -0.815 5.914 1.00 97.56 85 ILE A C 1
ATOM 643 O O . ILE A 1 85 ? -2.965 -0.111 5.580 1.00 97.56 85 ILE A O 1
ATOM 647 N N . THR A 1 86 ? -0.753 -0.472 5.655 1.00 97.00 86 THR A N 1
ATOM 648 C CA . THR A 1 86 ? -0.378 0.761 4.957 1.00 97.00 86 THR A CA 1
ATOM 649 C C . THR A 1 86 ? 0.511 0.463 3.761 1.00 97.00 86 THR A C 1
ATOM 651 O O . THR A 1 86 ? 1.303 -0.480 3.786 1.00 97.00 86 THR A O 1
ATOM 654 N N . ALA A 1 87 ? 0.392 1.283 2.718 1.00 97.00 87 ALA A N 1
ATOM 655 C CA . ALA A 1 87 ? 1.258 1.245 1.549 1.00 97.00 87 ALA A CA 1
ATOM 656 C C . ALA A 1 87 ? 1.705 2.668 1.185 1.00 97.00 87 ALA A C 1
ATOM 658 O O . ALA A 1 87 ? 0.888 3.590 1.171 1.00 97.00 87 ALA A O 1
ATOM 659 N N . SER A 1 88 ? 2.998 2.856 0.921 1.00 96.44 88 SER A N 1
ATOM 660 C CA . SER A 1 88 ? 3.591 4.184 0.719 1.00 96.44 88 SER A CA 1
ATOM 661 C C . SER A 1 88 ? 4.047 4.447 -0.719 1.00 96.44 88 SER A C 1
ATOM 663 O O . SER A 1 88 ? 4.207 3.539 -1.543 1.00 96.44 88 SER A O 1
ATOM 665 N N . ASN A 1 89 ? 4.368 5.713 -0.995 1.00 94.50 89 ASN A N 1
ATOM 666 C CA . ASN A 1 89 ? 4.989 6.152 -2.246 1.00 94.50 89 ASN A CA 1
ATOM 667 C C . ASN A 1 89 ? 6.384 5.544 -2.490 1.00 94.50 89 ASN A C 1
ATOM 669 O O . ASN A 1 89 ? 6.906 5.660 -3.596 1.00 94.50 89 ASN A O 1
ATOM 673 N N . MET A 1 90 ? 6.979 4.896 -1.484 1.00 95.94 90 MET A N 1
ATOM 674 C CA . MET A 1 90 ? 8.243 4.170 -1.591 1.00 95.94 90 MET A CA 1
ATOM 675 C C . MET A 1 90 ? 8.071 2.662 -1.817 1.00 95.94 90 MET A C 1
ATOM 677 O O . MET A 1 90 ? 9.045 1.913 -1.724 1.00 95.94 90 MET A O 1
ATOM 681 N N . ASN A 1 91 ? 6.845 2.219 -2.121 1.00 96.56 91 ASN A N 1
ATOM 682 C CA . ASN A 1 91 ? 6.475 0.811 -2.283 1.00 96.56 91 ASN A CA 1
ATOM 683 C C . ASN A 1 91 ? 6.713 -0.042 -1.027 1.00 96.56 91 ASN A C 1
ATOM 685 O O . ASN A 1 91 ? 6.876 -1.257 -1.130 1.00 96.56 91 ASN A O 1
ATOM 689 N N . ASN A 1 92 ? 6.716 0.568 0.160 1.00 97.00 92 ASN A N 1
ATOM 690 C CA . ASN A 1 92 ? 6.712 -0.189 1.405 1.00 97.00 92 ASN A CA 1
ATOM 691 C C . ASN A 1 92 ? 5.275 -0.517 1.789 1.00 97.00 92 ASN A C 1
ATOM 693 O O . ASN A 1 92 ? 4.450 0.386 1.932 1.00 97.00 92 ASN A O 1
ATOM 697 N N . VAL A 1 93 ? 5.006 -1.802 1.993 1.00 98.00 93 VAL A N 1
ATOM 698 C CA . VAL A 1 93 ? 3.766 -2.315 2.568 1.00 98.00 93 VAL A CA 1
ATOM 699 C C . VAL A 1 93 ? 4.061 -2.751 3.993 1.00 98.00 93 VAL A C 1
ATOM 701 O O . VAL A 1 93 ? 5.001 -3.514 4.227 1.00 98.00 93 VAL A O 1
ATOM 704 N N . ARG A 1 94 ? 3.281 -2.256 4.951 1.00 97.25 94 ARG A N 1
ATOM 705 C CA . ARG A 1 94 ? 3.456 -2.562 6.373 1.00 97.25 94 ARG A CA 1
ATOM 706 C C . ARG A 1 94 ? 2.146 -2.982 7.003 1.00 97.25 94 ARG A C 1
ATOM 708 O O . ARG A 1 94 ? 1.095 -2.448 6.659 1.00 97.25 94 ARG A O 1
ATOM 715 N N . ILE A 1 95 ? 2.242 -3.907 7.946 1.00 97.62 95 ILE A N 1
ATOM 716 C CA . ILE A 1 95 ? 1.141 -4.364 8.783 1.00 97.62 95 ILE A CA 1
ATOM 717 C C . ILE A 1 95 ? 1.487 -4.032 10.227 1.00 97.62 95 ILE A C 1
ATOM 719 O O . ILE A 1 95 ? 2.540 -4.436 10.724 1.00 97.62 95 ILE A O 1
ATOM 723 N N . HIS A 1 96 ? 0.588 -3.323 10.894 1.00 96.62 96 HIS A N 1
ATOM 724 C CA . HIS A 1 96 ? 0.695 -2.951 12.295 1.00 96.62 96 HIS A CA 1
ATOM 725 C C . HIS A 1 96 ? -0.453 -3.570 13.085 1.00 96.62 96 HIS A C 1
ATOM 727 O O . HIS A 1 96 ? -1.564 -3.703 12.579 1.00 96.62 96 HIS A O 1
ATOM 733 N N . SER A 1 97 ? -0.207 -3.909 14.343 1.00 95.75 97 SER A N 1
ATOM 734 C CA . SER A 1 97 ? -1.268 -4.226 15.300 1.00 95.75 97 SER A CA 1
ATOM 735 C C . SER A 1 97 ? -2.136 -2.986 15.526 1.00 95.75 97 SER A C 1
ATOM 737 O O . SER A 1 97 ? -1.620 -1.948 15.947 1.00 95.75 97 SER A O 1
ATOM 739 N N . ALA A 1 98 ? -3.450 -3.080 15.300 1.00 94.75 98 ALA A N 1
ATOM 740 C CA . ALA A 1 98 ? -4.360 -1.949 15.507 1.00 94.75 98 ALA A CA 1
ATOM 741 C C . ALA A 1 98 ? -4.423 -1.508 16.981 1.00 94.75 98 ALA A C 1
ATOM 743 O O . ALA A 1 98 ? -4.619 -0.332 17.281 1.00 94.75 98 ALA A O 1
ATOM 744 N N . LYS A 1 99 ? -4.165 -2.436 17.913 1.00 93.94 99 LYS A N 1
ATOM 745 C CA . LYS A 1 99 ? -4.222 -2.191 19.360 1.00 93.94 99 LYS A CA 1
ATOM 746 C C . LYS A 1 99 ? -3.116 -1.265 19.872 1.00 93.94 99 LYS A C 1
ATOM 748 O O . LYS A 1 99 ? -3.338 -0.529 20.827 1.00 93.94 99 LYS A O 1
ATOM 753 N N . ASN A 1 100 ? -1.909 -1.355 19.314 1.00 95.25 100 ASN A N 1
ATOM 754 C CA . ASN A 1 100 ? -0.730 -0.691 19.889 1.00 95.25 100 ASN A CA 1
ATOM 755 C C . ASN A 1 100 ? 0.311 -0.209 18.865 1.00 95.25 100 ASN A C 1
ATOM 757 O O . ASN A 1 100 ? 1.384 0.231 19.269 1.00 95.25 100 ASN A O 1
ATOM 761 N N . GLY A 1 101 ? 0.048 -0.334 17.563 1.00 95.56 101 GLY A N 1
ATOM 762 C CA . GLY A 1 101 ? 0.949 0.123 16.504 1.00 95.56 101 GLY A CA 1
ATOM 763 C C . GLY A 1 101 ? 2.183 -0.755 16.267 1.00 95.56 101 GLY A C 1
ATOM 764 O O . GLY A 1 101 ? 3.013 -0.411 15.427 1.00 95.56 101 GLY A O 1
ATOM 765 N N . THR A 1 102 ? 2.324 -1.893 16.962 1.00 96.06 102 THR A N 1
ATOM 766 C CA . THR A 1 102 ? 3.485 -2.789 16.791 1.00 96.06 102 THR A CA 1
ATOM 767 C C . THR A 1 102 ? 3.585 -3.251 15.342 1.00 96.06 102 THR A C 1
ATOM 769 O O . THR A 1 102 ? 2.614 -3.783 14.807 1.00 96.06 102 THR A O 1
ATOM 772 N N . LEU A 1 103 ? 4.754 -3.085 14.719 1.00 95.81 103 LEU A N 1
ATOM 773 C CA . LEU A 1 103 ? 5.013 -3.578 13.368 1.00 95.81 103 LEU A CA 1
ATOM 774 C C . LEU A 1 103 ? 5.041 -5.113 13.370 1.00 95.81 103 LEU A C 1
ATOM 776 O O . LEU A 1 103 ? 5.901 -5.718 14.005 1.00 95.81 103 LEU A O 1
ATOM 780 N N . LEU A 1 104 ? 4.107 -5.727 12.648 1.00 95.88 104 LEU A N 1
ATOM 781 C CA . LEU A 1 104 ? 3.965 -7.180 12.532 1.00 95.88 104 LEU A CA 1
ATOM 782 C C . LEU A 1 104 ? 4.689 -7.719 11.296 1.00 95.88 104 LEU A C 1
ATOM 784 O O . LEU A 1 104 ? 5.353 -8.748 11.358 1.00 95.88 104 LEU A O 1
ATOM 788 N N . ALA A 1 105 ? 4.570 -7.010 10.174 1.00 96.94 105 ALA A N 1
ATOM 789 C CA . ALA A 1 105 ? 5.219 -7.362 8.919 1.00 96.94 105 ALA A CA 1
ATOM 790 C C . ALA A 1 105 ? 5.543 -6.101 8.115 1.00 96.94 105 ALA A C 1
ATOM 792 O O . ALA A 1 105 ? 4.814 -5.110 8.160 1.00 96.94 105 ALA A O 1
ATOM 793 N N . SER A 1 106 ? 6.634 -6.144 7.357 1.00 96.50 106 SER A N 1
ATOM 794 C CA . SER A 1 106 ? 7.029 -5.072 6.448 1.00 96.50 106 SER A CA 1
ATOM 795 C C . SER A 1 106 ? 7.707 -5.665 5.228 1.00 96.50 106 SER A C 1
ATOM 797 O O . SER A 1 106 ? 8.573 -6.529 5.358 1.00 96.50 106 SER A O 1
ATOM 799 N N . ARG A 1 107 ? 7.358 -5.161 4.048 1.00 97.06 107 ARG A N 1
ATOM 800 C CA . ARG A 1 107 ? 8.008 -5.521 2.791 1.00 97.06 107 ARG A CA 1
ATOM 801 C C . ARG A 1 107 ? 8.107 -4.295 1.900 1.00 97.06 107 ARG A C 1
ATOM 803 O O . ARG A 1 107 ? 7.097 -3.657 1.619 1.00 97.06 107 ARG A O 1
ATOM 810 N N . GLN A 1 108 ? 9.308 -4.011 1.410 1.00 96.00 108 GLN A N 1
ATOM 811 C CA . GLN A 1 108 ? 9.447 -3.181 0.221 1.00 96.00 108 GLN A CA 1
ATOM 812 C C . GLN A 1 108 ? 9.202 -4.064 -1.004 1.00 96.00 108 GLN A C 1
ATOM 814 O O . GLN A 1 108 ? 9.791 -5.142 -1.115 1.00 96.00 108 GLN A O 1
ATOM 819 N N . LEU A 1 109 ? 8.305 -3.641 -1.894 1.00 95.75 109 LEU A N 1
ATOM 820 C CA . LEU A 1 109 ? 8.116 -4.288 -3.193 1.00 95.75 109 LEU A CA 1
ATOM 821 C C . LEU A 1 109 ? 9.299 -3.927 -4.110 1.00 95.75 109 LEU A C 1
ATOM 823 O O . LEU A 1 109 ? 10.422 -3.722 -3.654 1.00 95.75 109 LEU A O 1
ATOM 827 N N . THR A 1 110 ? 9.085 -3.825 -5.419 1.00 94.06 110 THR A N 1
ATOM 828 C CA . THR A 1 110 ? 10.121 -3.267 -6.298 1.00 94.06 110 THR A CA 1
ATOM 829 C C . THR A 1 110 ? 10.426 -1.809 -5.943 1.00 94.06 110 THR A C 1
ATOM 831 O O . THR A 1 110 ? 9.502 -1.086 -5.548 1.00 94.06 110 THR A O 1
ATOM 834 N N . PRO A 1 111 ? 11.673 -1.338 -6.145 1.00 94.50 111 PRO A N 1
ATOM 835 C CA . PRO A 1 111 ? 12.023 0.064 -5.947 1.00 94.50 111 PRO A CA 1
ATOM 836 C C . PRO A 1 111 ? 11.035 1.018 -6.642 1.00 94.50 111 PRO A C 1
ATOM 838 O O . PRO A 1 111 ? 10.623 0.751 -7.778 1.00 94.50 111 PRO A O 1
ATOM 841 N N . PRO A 1 112 ? 10.611 2.102 -5.966 1.00 94.25 112 PRO A N 1
ATOM 842 C CA . PRO A 1 112 ? 9.663 3.061 -6.523 1.00 94.25 112 PRO A CA 1
ATOM 843 C C . PRO A 1 112 ? 10.279 3.836 -7.688 1.00 94.25 112 PRO A C 1
ATOM 845 O O . PRO A 1 112 ? 11.496 3.996 -7.781 1.00 94.25 112 PRO A O 1
ATOM 848 N N . SER A 1 113 ? 9.434 4.381 -8.560 1.00 93.00 113 SER A N 1
ATOM 849 C CA . SER A 1 113 ? 9.904 5.317 -9.580 1.00 93.00 113 SER A CA 1
ATOM 850 C C . SER A 1 113 ? 10.349 6.642 -8.965 1.00 93.00 113 SER A C 1
ATOM 852 O O . SER A 1 113 ? 9.776 7.112 -7.984 1.00 93.00 113 SER A O 1
ATOM 854 N N . LEU A 1 114 ? 11.340 7.281 -9.576 1.00 92.88 114 LEU A N 1
ATOM 855 C CA . LEU A 1 114 ? 11.852 8.576 -9.150 1.00 92.88 114 LEU A CA 1
ATOM 856 C C . LEU A 1 114 ? 11.022 9.712 -9.749 1.00 92.88 114 LEU A C 1
ATOM 858 O O . LEU A 1 114 ? 10.710 9.729 -10.941 1.00 92.88 114 LEU A O 1
ATOM 862 N N . ARG A 1 115 ? 10.723 10.718 -8.925 1.00 89.81 115 ARG A N 1
ATOM 863 C CA . ARG A 1 115 ? 10.121 11.988 -9.355 1.00 89.81 115 ARG A CA 1
ATOM 864 C C . ARG A 1 115 ? 10.966 12.685 -10.426 1.00 89.81 115 ARG A C 1
ATOM 866 O O . ARG A 1 115 ? 10.390 13.262 -11.346 1.00 89.81 115 ARG A O 1
ATOM 873 N N . SER A 1 116 ? 12.295 12.625 -10.297 1.00 90.00 116 SER A N 1
ATOM 874 C CA . SER A 1 116 ? 13.275 13.256 -11.199 1.00 90.00 116 SER A CA 1
ATOM 875 C C . SER A 1 116 ? 13.221 12.729 -12.630 1.00 90.00 116 SER A C 1
ATOM 877 O O . SER A 1 116 ? 13.530 13.458 -13.564 1.00 90.00 116 SER A O 1
ATOM 879 N N . ASP A 1 117 ? 12.796 11.478 -12.803 1.00 87.44 117 ASP A N 1
ATOM 880 C CA . ASP A 1 117 ? 12.699 10.823 -14.111 1.00 87.44 117 ASP A CA 1
ATOM 881 C C . ASP A 1 117 ? 11.412 11.206 -14.858 1.00 87.44 117 ASP A C 1
ATOM 883 O O . ASP A 1 117 ? 11.206 10.822 -16.012 1.00 87.44 117 ASP A O 1
ATOM 887 N N . LEU A 1 118 ? 10.530 11.950 -14.188 1.0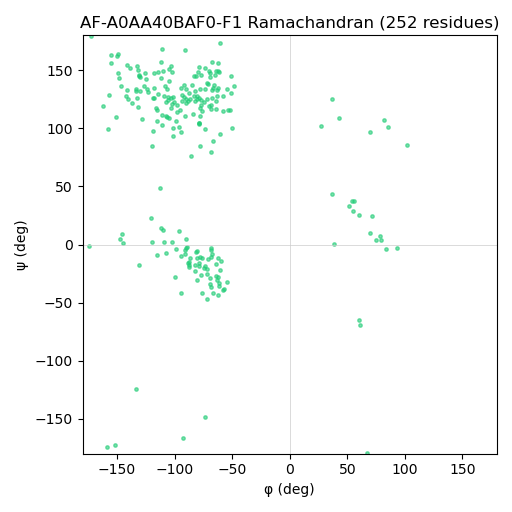0 78.25 118 LEU A N 1
ATOM 888 C CA . LEU A 1 118 ? 9.262 12.433 -14.706 1.00 78.25 118 LEU A CA 1
ATOM 889 C C . LEU A 1 118 ? 9.296 13.968 -14.806 1.00 78.25 118 LEU A C 1
ATOM 891 O O . LEU A 1 118 ? 9.885 14.640 -13.963 1.00 78.25 118 LEU A O 1
ATOM 895 N N . GLY A 1 119 ? 8.583 14.543 -15.776 1.00 74.81 119 GLY A N 1
ATOM 896 C CA . GLY A 1 119 ? 8.518 15.999 -15.996 1.00 74.81 119 GLY A CA 1
ATOM 897 C C . GLY A 1 119 ? 7.406 16.771 -15.259 1.00 74.81 119 GLY A C 1
ATOM 898 O O . GLY A 1 119 ? 7.234 17.954 -15.515 1.00 74.81 119 GLY A O 1
ATOM 899 N N . CYS A 1 120 ? 6.609 16.146 -14.386 1.00 73.62 120 CYS A N 1
ATOM 900 C CA . CYS A 1 120 ? 5.593 16.812 -13.541 1.00 73.62 120 CYS A CA 1
ATOM 901 C C . CYS A 1 120 ? 6.131 17.223 -12.136 1.00 73.62 120 CYS A C 1
ATOM 903 O O . CYS A 1 120 ? 7.339 17.234 -11.923 1.00 73.62 120 CYS A O 1
ATOM 905 N N . ALA A 1 121 ? 5.311 17.594 -11.151 1.00 81.38 121 ALA A N 1
ATOM 906 C CA . ALA A 1 121 ? 5.801 17.887 -9.785 1.00 81.38 121 ALA A CA 1
ATOM 907 C C . ALA A 1 121 ? 4.821 17.482 -8.668 1.00 81.38 121 ALA A C 1
ATOM 909 O O . ALA A 1 121 ? 5.046 17.807 -7.511 1.00 81.38 121 ALA A O 1
ATOM 910 N N . ASP A 1 122 ? 3.754 16.754 -9.012 1.00 84.19 122 ASP A N 1
ATOM 911 C CA . ASP A 1 122 ? 2.630 16.455 -8.110 1.00 84.19 122 ASP A CA 1
ATOM 912 C C . ASP A 1 122 ? 3.031 15.638 -6.867 1.00 84.19 122 ASP A C 1
ATOM 914 O O . ASP A 1 122 ? 2.626 15.942 -5.751 1.00 84.19 122 ASP A O 1
ATOM 918 N N . ILE A 1 123 ? 3.867 14.608 -7.044 1.00 87.44 123 ILE A N 1
ATOM 919 C CA . ILE A 1 123 ? 4.301 13.712 -5.962 1.00 87.44 123 ILE A CA 1
ATOM 920 C C . ILE A 1 123 ? 5.812 13.849 -5.753 1.00 87.44 123 ILE A C 1
ATOM 922 O O . ILE A 1 123 ? 6.559 13.516 -6.674 1.00 87.44 123 ILE A O 1
ATOM 926 N N . PRO A 1 124 ? 6.295 14.294 -4.580 1.00 89.69 124 PRO A N 1
ATOM 927 C CA . PRO A 1 124 ? 7.717 14.524 -4.350 1.00 89.69 124 PRO A CA 1
ATOM 928 C C . PRO A 1 124 ? 8.514 13.218 -4.205 1.00 89.69 124 PRO A C 1
ATOM 930 O O . PRO A 1 124 ? 8.008 12.218 -3.698 1.00 89.69 124 PRO A O 1
ATOM 933 N N . ASN A 1 125 ? 9.800 13.274 -4.575 1.00 92.12 125 ASN A N 1
ATOM 934 C CA . ASN A 1 125 ? 10.836 12.239 -4.403 1.00 92.12 125 ASN A CA 1
ATOM 935 C C . ASN A 1 125 ? 10.570 10.896 -5.110 1.00 92.12 125 ASN A C 1
ATOM 937 O O . ASN A 1 125 ? 11.254 10.570 -6.082 1.00 92.12 125 ASN A O 1
ATOM 941 N N . PHE A 1 126 ? 9.575 10.140 -4.644 1.00 93.81 126 PHE A N 1
ATOM 942 C CA . PHE A 1 126 ? 9.289 8.765 -5.049 1.00 93.81 126 PHE A CA 1
ATOM 943 C C . PHE A 1 126 ? 7.820 8.582 -5.412 1.00 93.81 126 PHE A C 1
ATOM 945 O O . PHE A 1 126 ? 6.929 9.161 -4.789 1.00 93.81 126 PHE A O 1
ATOM 952 N N . ILE A 1 127 ? 7.577 7.747 -6.417 1.00 92.94 127 ILE A N 1
ATOM 953 C CA . ILE A 1 127 ? 6.257 7.415 -6.936 1.00 92.94 127 ILE A CA 1
ATOM 954 C C . ILE A 1 127 ? 6.139 5.899 -6.963 1.00 92.94 127 ILE A C 1
ATOM 956 O O . ILE A 1 127 ? 6.749 5.225 -7.791 1.00 92.94 127 ILE A O 1
ATOM 960 N N . GLY A 1 128 ? 5.324 5.395 -6.047 1.00 94.00 128 GLY A N 1
ATOM 961 C CA . GLY A 1 128 ? 5.089 3.980 -5.822 1.00 94.00 128 GLY A CA 1
ATOM 962 C C . GLY A 1 128 ? 3.599 3.690 -5.704 1.00 94.00 128 GLY A C 1
ATOM 963 O O . GLY A 1 128 ? 2.821 4.055 -6.595 1.00 94.00 128 GLY A O 1
ATOM 964 N N . VAL A 1 129 ? 3.190 3.072 -4.596 1.00 95.00 129 VAL A N 1
ATOM 965 C CA . VAL A 1 129 ? 1.774 2.895 -4.266 1.00 95.00 129 VAL A CA 1
ATOM 966 C C . VAL A 1 129 ? 1.181 4.251 -3.905 1.00 95.00 129 VAL A C 1
ATOM 968 O O . VAL A 1 129 ? 1.637 4.947 -2.999 1.00 95.00 129 VAL A O 1
ATOM 971 N N . THR A 1 130 ? 0.182 4.660 -4.678 1.00 93.12 130 THR A N 1
ATOM 972 C CA . THR A 1 130 ? -0.437 5.991 -4.565 1.00 93.12 130 THR A CA 1
ATOM 973 C C . THR A 1 130 ? -1.956 5.955 -4.507 1.00 93.12 130 THR A C 1
ATOM 975 O O . THR A 1 130 ? -2.549 6.945 -4.090 1.00 93.12 130 THR A O 1
ATOM 978 N N . GLY A 1 131 ? -2.571 4.843 -4.917 1.00 90.31 131 GLY A N 1
ATOM 979 C CA . GLY A 1 131 ? -3.995 4.571 -4.756 1.00 90.31 131 GLY A CA 1
ATOM 980 C C . GLY A 1 131 ? -4.228 3.554 -3.641 1.00 90.31 131 GLY A C 1
ATOM 981 O O . GLY A 1 131 ? -3.360 2.723 -3.365 1.00 90.31 131 GLY A O 1
ATOM 982 N N . THR A 1 132 ? -5.388 3.644 -2.994 1.00 92.00 132 THR A N 1
ATOM 983 C CA . THR A 1 132 ? -5.774 2.762 -1.886 1.00 92.00 132 THR A CA 1
ATOM 984 C C . THR A 1 132 ? -5.891 1.305 -2.366 1.00 92.00 132 THR A C 1
ATOM 986 O O . THR A 1 132 ? -6.584 1.054 -3.360 1.00 92.00 132 THR A O 1
ATOM 989 N N . PRO A 1 133 ? -5.214 0.348 -1.698 1.00 93.69 133 PRO A N 1
ATOM 990 C CA . PRO A 1 133 ? -5.377 -1.079 -1.963 1.00 93.69 133 PRO A CA 1
ATOM 991 C C . PRO A 1 133 ? -6.809 -1.578 -1.723 1.00 93.69 133 PRO A C 1
ATOM 993 O O . PRO A 1 133 ? -7.652 -0.868 -1.179 1.00 93.69 133 PRO A O 1
ATOM 996 N N . ILE A 1 134 ? -7.055 -2.838 -2.070 1.00 92.06 134 ILE A N 1
ATOM 997 C CA . ILE A 1 134 ? -8.259 -3.577 -1.676 1.00 9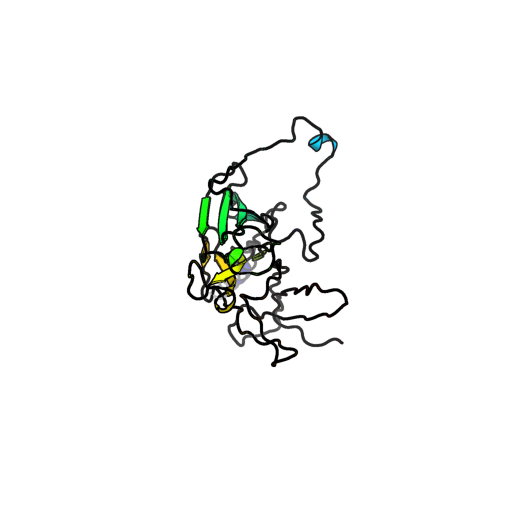2.06 134 ILE A CA 1
ATOM 998 C C . ILE A 1 134 ? -7.871 -4.941 -1.117 1.00 92.06 134 ILE A C 1
ATOM 1000 O O . ILE A 1 134 ? -6.920 -5.555 -1.595 1.00 92.06 134 ILE A O 1
ATOM 1004 N N . ILE A 1 135 ? -8.610 -5.438 -0.138 1.00 90.88 135 ILE A N 1
ATOM 1005 C CA . ILE A 1 135 ? -8.440 -6.775 0.423 1.00 90.88 135 ILE A CA 1
ATOM 1006 C C . ILE A 1 135 ? -9.592 -7.640 -0.079 1.00 90.88 135 ILE A C 1
ATOM 1008 O O . ILE A 1 135 ? -10.753 -7.284 0.113 1.00 90.88 135 ILE A O 1
ATOM 1012 N N . ASP A 1 136 ? -9.277 -8.767 -0.728 1.00 89.38 136 ASP A N 1
ATOM 1013 C CA . ASP A 1 136 ? -10.240 -9.853 -0.910 1.00 89.38 136 ASP A CA 1
ATOM 1014 C C . ASP A 1 136 ? -10.324 -10.619 0.398 1.00 89.38 136 ASP A C 1
ATOM 1016 O O . ASP A 1 136 ? -9.379 -11.319 0.782 1.00 89.38 136 ASP A O 1
ATOM 1020 N N . PRO A 1 137 ? -11.454 -10.523 1.085 1.00 82.06 137 PRO A N 1
ATOM 1021 C CA . PRO A 1 137 ? -11.486 -10.959 2.456 1.00 82.06 137 PRO A CA 1
ATOM 1022 C C . PRO A 1 137 ? -11.787 -12.477 2.528 1.00 82.06 137 PRO A C 1
ATOM 1024 O O . PRO A 1 137 ? -11.536 -13.124 3.540 1.00 82.06 137 PRO A O 1
ATOM 1027 N N . ALA A 1 138 ? -12.202 -13.100 1.410 1.00 84.06 138 ALA A N 1
ATOM 1028 C CA . ALA A 1 138 ? -12.364 -14.553 1.308 1.00 84.06 138 ALA A CA 1
ATOM 1029 C C . ALA A 1 138 ? -11.029 -15.298 1.151 1.00 84.06 138 ALA A C 1
ATOM 1031 O O . ALA A 1 138 ? -10.939 -16.482 1.475 1.00 84.06 138 ALA A O 1
ATOM 1032 N N . THR A 1 139 ? -10.012 -14.628 0.609 1.00 87.44 139 THR A N 1
ATOM 1033 C CA . THR A 1 139 ? -8.686 -15.209 0.347 1.00 87.44 139 THR A CA 1
ATOM 1034 C C . THR A 1 139 ? -7.583 -14.557 1.174 1.00 87.44 139 THR A C 1
ATOM 1036 O O . THR A 1 139 ? -6.462 -15.065 1.213 1.00 87.44 139 THR A O 1
ATOM 1039 N N . ASN A 1 140 ? -7.896 -13.460 1.868 1.00 91.00 140 ASN A N 1
ATOM 1040 C CA . ASN A 1 140 ? -6.947 -12.619 2.588 1.00 91.00 140 ASN A CA 1
ATOM 1041 C C . ASN A 1 140 ? -5.816 -12.106 1.689 1.00 91.00 140 ASN A C 1
ATOM 1043 O O . ASN A 1 140 ? -4.661 -12.016 2.107 1.00 91.00 140 ASN A O 1
ATOM 1047 N N . ILE A 1 141 ? -6.145 -11.788 0.438 1.00 93.94 141 ILE A N 1
ATOM 1048 C CA . ILE A 1 141 ? -5.196 -11.244 -0.528 1.00 93.94 141 ILE A CA 1
ATOM 1049 C C . ILE A 1 141 ? -5.415 -9.741 -0.627 1.00 93.94 141 ILE A C 1
ATOM 1051 O O . ILE A 1 141 ? -6.526 -9.289 -0.891 1.00 93.94 141 ILE A O 1
ATOM 1055 N N . ILE A 1 142 ? -4.348 -8.964 -0.460 1.00 95.00 142 ILE A N 1
ATOM 1056 C CA . ILE A 1 142 ? -4.368 -7.528 -0.730 1.00 95.00 142 ILE A CA 1
ATOM 1057 C C . ILE A 1 142 ? -3.885 -7.254 -2.154 1.00 95.00 142 ILE A C 1
ATOM 1059 O O . ILE A 1 142 ? -2.811 -7.702 -2.555 1.00 95.00 142 ILE A O 1
ATOM 1063 N N . TYR A 1 143 ? -4.670 -6.492 -2.910 1.00 94.56 143 TYR A N 1
ATOM 1064 C CA . TYR A 1 143 ? -4.362 -6.053 -4.263 1.00 94.56 143 TYR A CA 1
ATOM 1065 C C . TYR A 1 143 ? -4.053 -4.565 -4.283 1.00 94.56 143 TYR A C 1
ATOM 1067 O O . TYR A 1 143 ? -4.754 -3.762 -3.667 1.00 94.56 143 TYR A O 1
ATOM 1075 N N . MET A 1 144 ? -3.010 -4.184 -5.010 1.00 93.62 144 MET A N 1
ATOM 1076 C CA . MET A 1 144 ? -2.604 -2.786 -5.133 1.00 93.62 144 MET A CA 1
ATOM 1077 C C . MET A 1 144 ? -1.824 -2.545 -6.416 1.00 93.62 144 MET A C 1
ATOM 1079 O O . MET A 1 144 ? -1.288 -3.474 -7.019 1.00 93.62 144 MET A O 1
ATOM 1083 N N . PHE A 1 145 ? -1.707 -1.277 -6.793 1.00 92.62 145 PHE A N 1
ATOM 1084 C CA . PHE A 1 145 ? -0.852 -0.853 -7.888 1.00 92.62 145 PHE A CA 1
ATOM 1085 C C . PHE A 1 145 ? 0.390 -0.137 -7.377 1.00 92.62 145 PHE A C 1
ATOM 1087 O O . PHE A 1 145 ? 0.293 0.779 -6.561 1.00 92.62 145 PHE A O 1
ATOM 1094 N N . ALA A 1 146 ? 1.543 -0.508 -7.922 1.00 93.69 146 ALA A N 1
ATOM 1095 C CA . ALA A 1 146 ? 2.825 0.108 -7.628 1.00 93.69 146 ALA A CA 1
ATOM 1096 C C . ALA A 1 146 ? 3.515 0.541 -8.924 1.00 93.69 146 ALA A C 1
ATOM 1098 O O . ALA A 1 146 ? 3.550 -0.198 -9.913 1.00 93.69 146 ALA A O 1
ATOM 1099 N N . LYS A 1 147 ? 4.083 1.750 -8.915 1.00 92.31 147 LYS A N 1
ATOM 1100 C CA . LYS A 1 147 ? 4.967 2.220 -9.983 1.00 92.31 147 LYS A CA 1
ATOM 1101 C C . LYS A 1 147 ? 6.417 1.887 -9.632 1.00 92.31 147 LYS A C 1
ATOM 1103 O O . LYS A 1 147 ? 6.822 2.007 -8.476 1.00 92.31 147 LYS A O 1
ATOM 1108 N N . ALA A 1 148 ? 7.164 1.420 -10.621 1.00 92.94 148 ALA A N 1
ATOM 1109 C CA . ALA A 1 148 ? 8.536 0.947 -10.466 1.00 92.94 148 ALA A CA 1
ATOM 1110 C C . ALA A 1 148 ? 9.262 0.976 -11.814 1.00 92.94 148 ALA A C 1
ATOM 1112 O O . ALA A 1 148 ? 8.693 1.401 -12.820 1.00 92.94 148 ALA A O 1
ATOM 1113 N N . TYR A 1 149 ? 10.491 0.473 -11.877 1.00 92.25 149 TYR A N 1
ATOM 1114 C CA . TYR A 1 149 ? 11.201 0.271 -13.141 1.00 92.25 149 TYR A CA 1
ATOM 1115 C C . TYR A 1 149 ? 11.209 -1.196 -13.573 1.00 92.25 149 TYR A C 1
ATOM 1117 O O . TYR A 1 149 ? 11.133 -2.114 -12.751 1.00 92.25 149 TYR A O 1
ATOM 1125 N N . ARG A 1 150 ? 11.318 -1.426 -14.886 1.00 89.50 150 ARG A N 1
ATOM 1126 C CA . ARG A 1 150 ? 11.475 -2.764 -15.466 1.00 89.50 150 ARG A CA 1
ATOM 1127 C C . ARG A 1 150 ? 12.672 -3.470 -14.819 1.00 89.50 150 ARG A C 1
ATOM 1129 O O . ARG A 1 150 ? 13.732 -2.878 -14.646 1.00 89.50 150 ARG A O 1
ATOM 1136 N N . GLY A 1 151 ? 12.480 -4.735 -14.441 1.00 86.50 151 GLY A N 1
ATOM 1137 C CA . GLY A 1 151 ? 13.511 -5.536 -13.772 1.00 86.50 151 GLY A CA 1
ATOM 1138 C C . GLY A 1 151 ? 13.831 -5.105 -12.335 1.00 86.50 151 GLY A C 1
ATOM 1139 O O . GLY A 1 151 ? 14.809 -5.588 -11.781 1.00 86.50 151 GLY A O 1
ATOM 1140 N N . GLY A 1 152 ? 13.042 -4.204 -11.733 1.00 86.94 152 GLY A N 1
ATOM 1141 C CA . GLY A 1 152 ? 13.278 -3.735 -10.365 1.00 86.94 152 GLY A CA 1
ATOM 1142 C C . GLY A 1 152 ? 14.500 -2.825 -10.227 1.00 86.94 152 GLY A C 1
ATOM 1143 O O . GLY A 1 152 ? 15.076 -2.744 -9.146 1.00 86.94 152 GLY A O 1
ATOM 1144 N N . ALA A 1 153 ? 14.913 -2.157 -11.309 1.00 89.06 153 ALA A N 1
ATOM 1145 C CA . ALA A 1 153 ? 16.025 -1.215 -11.268 1.00 89.06 153 ALA A CA 1
ATOM 1146 C C . ALA A 1 153 ? 15.737 -0.041 -10.301 1.00 89.06 153 ALA A C 1
ATOM 1148 O O . ALA A 1 153 ? 14.582 0.364 -10.163 1.00 89.06 153 ALA A O 1
ATOM 1149 N N . PRO A 1 154 ? 16.760 0.537 -9.644 1.00 87.25 154 PRO A N 1
ATOM 1150 C CA . PRO A 1 154 ? 16.583 1.685 -8.748 1.00 87.25 154 PRO A CA 1
ATOM 1151 C C . PRO A 1 154 ? 16.316 3.003 -9.500 1.00 87.25 154 PRO A C 1
ATOM 1153 O O . PRO A 1 154 ? 15.816 3.962 -8.918 1.00 87.25 154 PRO A O 1
ATOM 1156 N N . SER A 1 155 ? 16.649 3.052 -10.790 1.00 88.38 155 SER A N 1
ATOM 1157 C CA . SER A 1 155 ? 16.352 4.142 -11.719 1.00 88.38 155 SER A CA 1
ATOM 1158 C C . SER A 1 155 ? 16.198 3.574 -13.132 1.00 88.38 155 SER A C 1
ATOM 1160 O O . SER A 1 155 ? 16.627 2.452 -13.413 1.00 88.38 155 SER A O 1
ATOM 1162 N N . GLY A 1 156 ? 15.575 4.325 -14.039 1.00 84.38 156 GLY A N 1
ATOM 1163 C CA . GLY A 1 156 ? 15.357 3.820 -15.397 1.00 84.38 156 GLY A CA 1
ATOM 1164 C C . GLY A 1 156 ? 14.749 4.804 -16.389 1.00 84.38 156 GLY A C 1
ATOM 1165 O O . GLY A 1 156 ? 14.575 4.447 -17.557 1.00 84.38 156 GLY A O 1
ATOM 1166 N N . GLY A 1 157 ? 14.435 6.031 -15.971 1.00 87.38 157 GLY A N 1
ATOM 1167 C CA . GLY A 1 157 ? 13.791 7.014 -16.831 1.00 87.38 157 GLY A CA 1
ATOM 1168 C C . GLY A 1 157 ? 12.362 6.629 -17.224 1.00 87.38 157 GLY A C 1
ATOM 1169 O O . GLY A 1 157 ? 11.835 5.569 -16.873 1.00 87.38 157 GLY A O 1
ATOM 1170 N N . LEU A 1 158 ? 11.737 7.495 -18.020 1.00 86.00 158 LEU A N 1
ATOM 1171 C CA . LEU A 1 158 ? 10.371 7.299 -18.506 1.00 86.00 158 LEU A CA 1
ATOM 1172 C C . LEU A 1 158 ? 10.202 5.993 -19.300 1.00 86.00 158 LEU A C 1
ATOM 1174 O O . LEU A 1 158 ? 9.192 5.313 -19.159 1.00 86.00 158 LEU A O 1
ATOM 1178 N N . ALA A 1 159 ? 11.193 5.634 -20.121 1.00 86.69 159 ALA A N 1
ATOM 1179 C CA . ALA A 1 159 ? 11.113 4.489 -21.029 1.00 86.69 159 ALA A CA 1
ATOM 1180 C C . ALA A 1 159 ? 11.121 3.130 -20.310 1.00 86.69 159 ALA A C 1
ATOM 1182 O O . ALA A 1 159 ? 10.542 2.174 -20.817 1.00 86.69 159 ALA A O 1
ATOM 1183 N N . ASN A 1 160 ? 11.753 3.043 -19.134 1.00 89.44 160 ASN A N 1
ATOM 1184 C CA . ASN A 1 160 ? 11.765 1.820 -18.326 1.00 89.44 160 ASN A CA 1
ATOM 1185 C C . ASN A 1 160 ? 10.790 1.876 -17.149 1.00 89.44 160 ASN A C 1
ATOM 1187 O O . ASN A 1 160 ? 10.755 0.939 -16.353 1.00 89.44 160 ASN A O 1
ATOM 1191 N N . GLY A 1 161 ? 10.023 2.958 -17.005 1.00 89.50 161 GLY A N 1
ATOM 1192 C CA . GLY A 1 161 ? 8.986 3.053 -15.991 1.00 89.50 161 GLY A CA 1
ATOM 1193 C C . GLY A 1 161 ? 7.864 2.053 -16.268 1.00 89.50 161 GLY A C 1
ATOM 1194 O O . GLY A 1 161 ? 7.419 1.876 -17.398 1.00 89.50 161 GLY A O 1
ATOM 1195 N N . THR A 1 162 ? 7.391 1.399 -15.218 1.00 89.75 162 THR A N 1
ATOM 1196 C CA . THR A 1 162 ? 6.385 0.341 -15.274 1.00 89.75 162 THR A CA 1
ATOM 1197 C C . THR A 1 162 ? 5.314 0.578 -14.229 1.00 89.75 162 THR A C 1
ATOM 1199 O O . THR A 1 162 ? 5.562 1.187 -13.188 1.00 89.75 162 THR A O 1
ATOM 1202 N N . TYR A 1 163 ? 4.123 0.063 -14.509 1.00 87.69 163 TYR A N 1
ATOM 1203 C CA . TYR A 1 163 ? 3.036 -0.001 -13.548 1.00 87.69 163 TYR A CA 1
ATOM 1204 C C . TYR A 1 163 ? 2.677 -1.462 -13.333 1.00 87.69 163 TYR A C 1
ATOM 1206 O O . TYR A 1 163 ? 2.477 -2.199 -14.302 1.00 87.69 163 TYR A O 1
ATOM 1214 N N . GLN A 1 164 ? 2.670 -1.885 -12.078 1.00 89.69 164 GLN A N 1
ATOM 1215 C CA . GLN A 1 164 ? 2.551 -3.285 -11.702 1.00 89.69 164 GLN A CA 1
ATOM 1216 C C . GLN A 1 164 ? 1.370 -3.447 -10.761 1.00 89.69 164 GLN A C 1
ATOM 1218 O O . GLN A 1 164 ? 1.215 -2.673 -9.816 1.00 89.69 164 GLN A O 1
ATOM 1223 N N . MET A 1 165 ? 0.544 -4.452 -11.021 1.00 91.81 165 MET A N 1
ATOM 1224 C CA . MET A 1 165 ? -0.463 -4.890 -10.068 1.00 91.81 165 MET A CA 1
ATOM 1225 C C . MET A 1 165 ? 0.156 -5.967 -9.192 1.00 91.81 165 MET A C 1
ATOM 1227 O O . MET A 1 165 ? 0.669 -6.958 -9.706 1.00 91.81 165 MET A O 1
ATOM 1231 N N . TYR A 1 166 ? 0.098 -5.769 -7.885 1.00 94.62 166 TYR A N 1
ATOM 1232 C CA . TYR A 1 166 ? 0.509 -6.739 -6.885 1.00 94.62 166 TYR A CA 1
ATOM 1233 C C . TYR A 1 166 ? -0.710 -7.424 -6.286 1.00 94.62 166 TYR A C 1
ATOM 1235 O O . TYR A 1 166 ? -1.768 -6.811 -6.145 1.00 94.62 166 TYR A O 1
ATOM 1243 N N . ALA A 1 167 ? -0.516 -8.679 -5.900 1.00 96.06 167 ALA A N 1
ATOM 1244 C CA . ALA A 1 167 ? -1.401 -9.421 -5.024 1.00 96.06 167 ALA A CA 1
ATOM 1245 C C . ALA A 1 167 ? -0.525 -10.066 -3.953 1.00 96.06 167 ALA A C 1
ATOM 1247 O O . ALA A 1 167 ? 0.373 -10.842 -4.287 1.00 96.06 167 ALA A O 1
ATOM 1248 N N . LEU A 1 168 ? -0.752 -9.709 -2.692 1.00 97.38 168 LEU A N 1
ATOM 1249 C CA . LEU A 1 168 ? 0.044 -10.189 -1.569 1.00 97.38 168 LEU A CA 1
ATOM 1250 C C . LEU A 1 168 ? -0.834 -10.976 -0.604 1.00 97.38 168 LEU A C 1
ATOM 1252 O O . LEU A 1 168 ? -1.914 -10.519 -0.234 1.00 97.38 168 LEU A O 1
ATOM 1256 N N . GLN A 1 169 ? -0.352 -12.128 -0.153 1.00 96.44 169 GLN A N 1
ATOM 1257 C CA . GLN A 1 169 ? -1.021 -12.903 0.883 1.00 96.44 169 GLN A CA 1
ATOM 1258 C C . GLN A 1 169 ? -0.830 -12.228 2.245 1.00 96.44 169 GLN A C 1
ATOM 1260 O O . GLN A 1 169 ? 0.303 -12.044 2.698 1.00 96.44 169 GLN A O 1
ATOM 1265 N N . LEU A 1 170 ? -1.921 -11.891 2.929 1.00 95.31 170 LEU A N 1
ATOM 1266 C CA . LEU A 1 170 ? -1.873 -11.415 4.310 1.00 95.31 170 LEU A CA 1
ATOM 1267 C C . LEU A 1 170 ? -1.771 -12.601 5.288 1.00 95.31 170 LEU A C 1
ATOM 1269 O O . LEU A 1 170 ? -2.358 -13.652 5.020 1.00 95.31 170 LEU A O 1
ATOM 1273 N N . PRO A 1 171 ? -1.044 -12.449 6.414 1.00 94.31 171 PRO A N 1
ATOM 1274 C CA . PRO A 1 171 ? -0.231 -11.289 6.805 1.00 94.31 171 PRO A CA 1
ATOM 1275 C C . PRO A 1 171 ? 1.226 -11.367 6.303 1.00 94.31 171 PRO A C 1
ATOM 1277 O O . PRO A 1 171 ? 2.012 -10.456 6.538 1.00 94.31 171 PRO A O 1
ATOM 1280 N N . ALA A 1 172 ? 1.613 -12.450 5.622 1.00 95.00 172 ALA A N 1
ATOM 1281 C CA . ALA A 1 172 ? 3.009 -12.739 5.276 1.00 95.00 172 ALA A CA 1
ATOM 1282 C C . ALA A 1 172 ? 3.616 -11.812 4.200 1.00 95.00 172 ALA A C 1
ATOM 1284 O O . ALA A 1 172 ? 4.829 -11.836 3.983 1.00 95.00 172 ALA A O 1
ATOM 1285 N N . LEU A 1 173 ? 2.781 -11.032 3.506 1.00 97.12 173 LEU A N 1
ATOM 1286 C CA . LEU A 1 173 ? 3.143 -10.136 2.404 1.00 97.12 173 LEU A CA 1
ATOM 1287 C C . LEU A 1 173 ? 3.896 -10.835 1.259 1.00 97.12 173 LEU A C 1
ATOM 1289 O O . LEU A 1 173 ? 4.695 -10.207 0.563 1.00 97.12 173 LEU A O 1
ATOM 1293 N N . GLN A 1 174 ? 3.648 -12.129 1.051 1.00 97.50 174 GLN A N 1
ATOM 1294 C CA . GLN A 1 174 ? 4.234 -12.904 -0.046 1.00 97.50 174 GLN A CA 1
ATOM 1295 C C . GLN A 1 174 ? 3.437 -12.715 -1.332 1.00 97.50 174 GLN A C 1
ATOM 1297 O O . GLN A 1 174 ? 2.214 -12.599 -1.277 1.00 97.50 174 GLN A O 1
ATOM 1302 N N . ASP A 1 175 ? 4.118 -12.708 -2.477 1.00 96.38 175 ASP A N 1
ATOM 1303 C CA . ASP A 1 175 ? 3.440 -12.617 -3.770 1.00 96.38 175 ASP A CA 1
ATOM 1304 C C . ASP A 1 175 ? 2.553 -13.844 -3.996 1.00 96.38 175 ASP A C 1
ATOM 1306 O O . ASP A 1 175 ? 2.967 -14.990 -3.805 1.00 96.38 175 ASP A O 1
ATOM 1310 N N . VAL A 1 176 ? 1.320 -13.600 -4.426 1.00 95.06 176 VAL A N 1
ATOM 1311 C CA . VAL A 1 176 ? 0.424 -14.659 -4.889 1.00 95.06 176 VAL A CA 1
ATOM 1312 C C . VAL A 1 176 ? 0.926 -15.164 -6.250 1.00 95.06 176 VAL A C 1
ATOM 1314 O O . VAL A 1 176 ? 1.313 -14.347 -7.091 1.00 95.06 176 VAL A O 1
ATOM 1317 N N . PRO A 1 177 ? 0.911 -16.484 -6.525 1.00 94.56 177 PRO A N 1
ATOM 1318 C CA . PRO A 1 177 ? 1.341 -17.016 -7.816 1.00 94.56 177 PRO A CA 1
ATOM 1319 C C . PRO A 1 177 ? 0.672 -16.311 -9.006 1.00 94.56 177 PRO A C 1
ATOM 1321 O O . PRO A 1 177 ? -0.549 -16.166 -9.050 1.00 94.56 177 PRO A O 1
ATOM 1324 N N . GLY A 1 178 ? 1.482 -15.885 -9.979 1.00 90.19 178 GLY A N 1
ATOM 1325 C CA . GLY A 1 178 ? 1.033 -15.103 -11.139 1.00 90.19 178 GLY A CA 1
ATOM 1326 C C . GLY A 1 178 ? 1.125 -13.582 -10.968 1.00 90.19 178 GLY A C 1
ATOM 1327 O O . GLY A 1 178 ? 0.865 -12.862 -11.930 1.00 90.19 178 GLY A O 1
ATOM 1328 N N . PHE A 1 179 ? 1.526 -13.096 -9.790 1.00 93.12 179 PHE A N 1
ATOM 1329 C CA . PHE A 1 179 ? 1.811 -11.687 -9.517 1.00 93.12 179 PHE A CA 1
ATOM 1330 C C . PHE A 1 179 ? 3.314 -11.447 -9.268 1.00 93.12 179 PHE A C 1
ATOM 1332 O O . PHE A 1 179 ? 4.021 -12.379 -8.880 1.00 93.12 179 P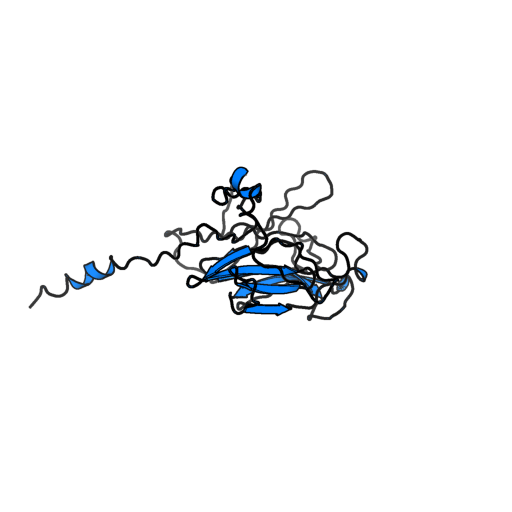HE A O 1
ATOM 1339 N N . PRO A 1 180 ? 3.813 -10.211 -9.471 1.00 93.06 180 PRO A N 1
ATOM 1340 C CA . PRO A 1 180 ? 3.090 -9.050 -9.997 1.00 93.06 180 PRO A CA 1
ATOM 1341 C C . PRO A 1 180 ? 2.745 -9.168 -11.490 1.00 93.06 180 PRO A C 1
ATOM 1343 O O . PRO A 1 180 ? 3.478 -9.767 -12.275 1.00 93.06 180 PRO A O 1
ATOM 1346 N N . ILE A 1 181 ? 1.629 -8.553 -11.887 1.00 89.50 181 ILE A N 1
ATOM 1347 C CA . ILE A 1 181 ? 1.221 -8.432 -13.290 1.00 89.50 181 ILE A CA 1
ATOM 1348 C C . ILE A 1 181 ? 1.731 -7.099 -13.833 1.00 89.50 181 ILE A C 1
ATOM 1350 O O . ILE A 1 181 ? 1.397 -6.030 -13.316 1.00 89.50 181 ILE A O 1
ATOM 1354 N N . MET A 1 182 ? 2.506 -7.162 -14.913 1.00 87.19 182 MET A N 1
ATOM 1355 C CA . MET A 1 182 ? 2.984 -5.980 -15.625 1.00 87.19 182 MET A CA 1
ATOM 1356 C C . MET A 1 182 ? 1.863 -5.398 -16.488 1.00 87.19 182 MET A C 1
ATOM 1358 O O . MET A 1 182 ? 1.360 -6.064 -17.392 1.00 87.19 182 MET A O 1
ATOM 1362 N N . MET A 1 183 ? 1.493 -4.140 -16.236 1.00 82.69 183 MET A N 1
ATOM 1363 C CA . MET A 1 183 ? 0.456 -3.453 -17.019 1.00 82.69 183 MET A CA 1
ATOM 1364 C C . MET A 1 183 ? 1.009 -2.756 -18.267 1.00 82.69 183 MET A C 1
ATOM 1366 O O . MET A 1 183 ? 0.251 -2.420 -19.175 1.00 82.69 183 MET A O 1
ATOM 1370 N N . ASP A 1 184 ? 2.321 -2.535 -18.309 1.00 83.25 184 ASP A N 1
ATOM 1371 C CA . ASP A 1 184 ? 3.007 -1.858 -19.406 1.00 83.25 184 ASP A CA 1
ATOM 1372 C C . ASP A 1 184 ? 2.873 -2.619 -20.736 1.00 83.25 184 ASP A C 1
ATOM 1374 O O . ASP A 1 184 ? 3.043 -3.836 -20.790 1.00 83.25 184 ASP A O 1
ATOM 1378 N N . GLY A 1 185 ? 2.569 -1.895 -21.814 1.00 81.00 185 GLY A N 1
ATOM 1379 C CA . GLY A 1 185 ? 2.433 -2.445 -23.164 1.00 81.00 185 GLY A CA 1
ATOM 1380 C C . GLY A 1 185 ? 1.067 -3.057 -23.495 1.00 81.00 185 GLY A C 1
ATOM 1381 O O . GLY A 1 185 ? 0.845 -3.428 -24.650 1.00 81.00 185 GLY A O 1
ATOM 1382 N N . ASN A 1 186 ? 0.129 -3.125 -22.543 1.00 82.75 186 ASN A N 1
ATOM 1383 C CA . ASN A 1 186 ? -1.226 -3.605 -22.824 1.00 82.75 186 ASN A CA 1
ATOM 1384 C C . ASN A 1 186 ? -1.976 -2.629 -23.738 1.00 82.75 186 ASN A C 1
ATOM 1386 O O . ASN A 1 186 ? -1.963 -1.414 -23.522 1.00 82.75 186 ASN A O 1
ATOM 1390 N N . ARG A 1 187 ? -2.623 -3.163 -24.778 1.00 81.69 187 ARG A N 1
ATOM 1391 C CA . ARG A 1 187 ? -3.416 -2.376 -25.731 1.00 81.69 187 ARG A CA 1
ATOM 1392 C C . ARG A 1 187 ? -4.781 -2.050 -25.143 1.00 81.69 187 ARG A C 1
ATOM 1394 O O . ARG A 1 187 ? -5.324 -2.835 -24.375 1.00 81.69 187 ARG A O 1
ATOM 1401 N N . ALA A 1 188 ? -5.328 -0.904 -25.527 1.00 80.19 188 ALA A N 1
ATOM 1402 C CA . ALA A 1 188 ? -6.691 -0.555 -25.163 1.00 80.19 188 ALA A CA 1
ATOM 1403 C C . ALA A 1 188 ? -7.685 -1.393 -25.979 1.00 80.19 188 ALA A C 1
ATOM 1405 O O . ALA A 1 188 ? -7.570 -1.476 -27.204 1.00 80.19 188 ALA A O 1
ATOM 1406 N N . ASP A 1 189 ? -8.691 -1.958 -25.312 1.00 79.12 189 ASP A N 1
ATOM 1407 C CA . ASP A 1 189 ? -9.695 -2.819 -25.952 1.00 79.12 189 ASP A CA 1
ATOM 1408 C C . ASP A 1 189 ? -10.527 -2.071 -27.008 1.00 79.12 189 ASP A C 1
ATOM 1410 O O . ASP A 1 189 ? -10.956 -2.649 -28.003 1.00 79.12 189 ASP A O 1
ATOM 1414 N N . ASN A 1 190 ? -10.732 -0.763 -26.817 1.00 81.25 190 ASN A N 1
ATOM 1415 C CA . ASN A 1 190 ? -11.505 0.091 -27.723 1.00 81.25 190 ASN A CA 1
ATOM 1416 C C . ASN A 1 190 ? -10.679 0.692 -28.874 1.00 81.25 190 ASN A C 1
ATOM 1418 O O . ASN A 1 190 ? -11.253 1.224 -29.823 1.00 81.25 190 ASN A O 1
ATOM 1422 N N . ASN A 1 191 ? -9.346 0.655 -28.795 1.00 82.88 191 ASN A N 1
ATOM 1423 C CA . ASN A 1 191 ? -8.462 1.155 -29.841 1.00 82.88 191 ASN A CA 1
ATOM 1424 C C . ASN A 1 191 ? -7.082 0.501 -29.731 1.00 82.88 191 ASN A C 1
ATOM 1426 O O . ASN A 1 191 ? -6.213 0.957 -28.985 1.00 82.88 191 ASN A O 1
ATOM 1430 N N . LEU A 1 192 ? -6.854 -0.517 -30.559 1.00 84.88 192 LEU A N 1
ATOM 1431 C CA . LEU A 1 192 ? -5.617 -1.295 -30.548 1.00 84.88 192 LEU A CA 1
ATOM 1432 C C . LEU A 1 192 ? -4.368 -0.484 -30.931 1.00 84.88 192 LEU A C 1
ATOM 1434 O O . LEU A 1 192 ? -3.256 -0.928 -30.647 1.00 84.88 192 LEU A O 1
ATOM 1438 N N . SER A 1 193 ? -4.508 0.694 -31.549 1.00 86.69 193 SER A N 1
ATOM 1439 C CA . SER A 1 193 ? -3.384 1.600 -31.829 1.00 86.69 193 SER A CA 1
ATOM 1440 C C . SER A 1 193 ? -2.912 2.365 -30.589 1.00 86.69 193 SER A C 1
ATOM 1442 O O . SER A 1 193 ? -1.856 2.996 -30.625 1.00 86.69 193 SER A O 1
ATOM 1444 N N . ARG A 1 194 ? -3.673 2.330 -29.490 1.00 82.12 194 ARG A N 1
ATOM 1445 C CA . ARG A 1 194 ? -3.291 2.902 -28.198 1.00 82.12 194 ARG A CA 1
ATOM 1446 C C . ARG A 1 194 ? -2.895 1.788 -27.239 1.00 82.12 194 ARG A C 1
ATOM 1448 O O . ARG A 1 194 ? -3.500 0.719 -27.208 1.00 82.12 194 ARG A O 1
ATOM 1455 N N . TYR A 1 195 ? -1.862 2.052 -26.456 1.00 82.75 195 TYR A N 1
ATOM 1456 C CA . TYR A 1 195 ? -1.354 1.130 -25.455 1.00 82.75 195 TYR A CA 1
ATOM 1457 C C . TYR A 1 195 ? -0.931 1.897 -24.210 1.00 82.75 195 TYR A C 1
ATOM 1459 O O . TYR A 1 195 ? -0.623 3.091 -24.265 1.00 82.75 195 TYR A O 1
ATOM 1467 N N . PHE A 1 196 ? -0.960 1.205 -23.080 1.00 83.50 196 PHE A N 1
ATOM 1468 C CA . PHE A 1 196 ? -0.589 1.755 -21.792 1.00 83.50 196 PHE A CA 1
ATOM 1469 C C . PHE A 1 196 ? 0.936 1.805 -21.658 1.00 83.50 196 PHE A C 1
ATOM 1471 O O . PHE A 1 196 ? 1.609 0.790 -21.828 1.00 83.50 196 PHE A O 1
ATOM 1478 N N . ILE A 1 197 ? 1.473 2.988 -21.349 1.00 84.88 197 ILE A N 1
ATOM 1479 C CA . ILE A 1 197 ? 2.900 3.205 -21.077 1.00 84.88 197 ILE A CA 1
ATOM 1480 C C . ILE A 1 197 ? 3.036 3.535 -19.594 1.00 84.88 197 ILE A C 1
ATOM 1482 O O . ILE A 1 197 ? 2.748 4.658 -19.168 1.00 84.88 197 ILE A O 1
ATOM 1486 N N . GLY A 1 198 ? 3.474 2.561 -18.800 1.00 82.81 198 GLY A N 1
ATOM 1487 C CA . GLY A 1 198 ? 3.515 2.667 -17.341 1.00 82.81 198 GLY A CA 1
ATOM 1488 C C . GLY A 1 198 ? 4.417 3.794 -16.844 1.00 82.81 198 GLY A C 1
ATOM 1489 O O . GLY A 1 198 ? 4.108 4.448 -15.849 1.00 82.81 198 GLY A O 1
ATOM 1490 N N . GLY A 1 199 ? 5.502 4.085 -17.562 1.00 82.94 199 GLY A N 1
ATOM 1491 C CA . GLY A 1 199 ? 6.384 5.203 -17.242 1.00 82.94 199 GLY A CA 1
ATOM 1492 C C . GLY A 1 199 ? 5.727 6.568 -17.435 1.00 82.94 199 GLY A C 1
ATOM 1493 O O . GLY A 1 199 ? 5.849 7.426 -16.560 1.00 82.94 199 GLY A O 1
ATOM 1494 N N . ALA A 1 200 ? 4.959 6.750 -18.510 1.00 82.88 200 ALA A N 1
ATOM 1495 C CA . ALA A 1 200 ? 4.352 8.033 -18.873 1.00 82.88 200 ALA A CA 1
ATOM 1496 C C . ALA A 1 200 ? 3.042 8.342 -18.140 1.00 82.88 200 ALA A C 1
ATOM 1498 O O . ALA A 1 200 ? 2.670 9.506 -18.015 1.00 82.88 200 ALA A O 1
ATOM 1499 N N . VAL A 1 201 ? 2.350 7.319 -17.639 1.00 80.00 201 VAL A N 1
ATOM 1500 C CA . VAL A 1 201 ? 1.021 7.470 -17.041 1.00 80.00 201 VAL A CA 1
ATOM 1501 C C . VAL A 1 201 ? 1.075 7.216 -15.532 1.00 80.00 201 VAL A C 1
ATOM 1503 O O . VAL A 1 201 ? 1.829 6.375 -15.039 1.00 80.00 201 VAL A O 1
ATOM 1506 N N . LEU A 1 202 ? 0.287 7.975 -14.773 1.00 79.19 202 LEU A N 1
ATOM 1507 C CA . LEU A 1 202 ? -0.027 7.709 -13.371 1.00 79.19 202 LEU A CA 1
ATOM 1508 C C . LEU A 1 202 ? -1.505 8.035 -13.161 1.00 79.19 202 LEU A C 1
ATOM 1510 O O . LEU A 1 202 ? -1.926 9.143 -13.472 1.00 79.19 202 LEU A O 1
ATOM 1514 N N . GLN A 1 203 ? -2.284 7.081 -12.652 1.00 67.25 203 GLN A N 1
ATOM 1515 C CA . GLN A 1 203 ? -3.740 7.239 -12.509 1.00 67.25 203 GLN A CA 1
ATOM 1516 C C . GLN A 1 203 ? -4.247 7.146 -11.074 1.00 67.25 203 GLN A C 1
ATOM 1518 O O . GLN A 1 203 ? -5.449 7.240 -10.865 1.00 67.25 203 GLN A O 1
ATOM 1523 N N . ARG A 1 204 ? -3.345 6.977 -10.094 1.00 77.12 204 ARG A N 1
ATOM 1524 C CA . ARG A 1 204 ? -3.665 6.792 -8.664 1.00 77.12 204 ARG A CA 1
ATOM 1525 C C . ARG A 1 204 ? -4.942 5.940 -8.447 1.00 77.12 204 ARG A C 1
ATOM 1527 O O . ARG A 1 204 ? -5.782 6.329 -7.639 1.00 77.12 204 ARG A O 1
ATOM 1534 N N . PRO A 1 205 ? -5.135 4.825 -9.185 1.00 69.31 205 PRO A N 1
ATOM 1535 C CA . PRO A 1 205 ? -6.372 4.072 -9.133 1.00 69.31 205 PRO A CA 1
ATOM 1536 C C . PRO A 1 205 ? -6.499 3.432 -7.754 1.00 69.31 205 PRO A C 1
ATOM 1538 O O . PRO A 1 205 ? -5.594 2.728 -7.297 1.00 69.31 205 PRO A O 1
ATOM 1541 N N . ALA A 1 206 ? -7.624 3.679 -7.096 1.00 67.69 206 ALA A N 1
ATOM 1542 C CA . ALA A 1 206 ? -8.049 2.835 -5.995 1.00 67.69 206 ALA A CA 1
ATOM 1543 C C . ALA A 1 206 ? -8.629 1.541 -6.571 1.00 67.69 206 ALA A C 1
ATOM 1545 O O . ALA A 1 206 ? -9.236 1.539 -7.645 1.00 67.69 206 ALA A O 1
ATOM 1546 N N . CYS A 1 207 ? -8.432 0.434 -5.867 1.00 66.38 207 CYS A N 1
ATOM 1547 C CA . CYS A 1 207 ? -9.089 -0.812 -6.230 1.00 66.38 207 CYS A CA 1
ATOM 1548 C C . CYS A 1 207 ? -10.465 -0.863 -5.558 1.00 66.38 207 CYS A C 1
ATOM 1550 O O . CYS A 1 207 ? -10.574 -0.619 -4.358 1.00 66.38 207 CYS A O 1
ATOM 1552 N N . VAL A 1 208 ? -11.512 -1.166 -6.327 1.00 65.38 208 VAL A N 1
ATOM 1553 C CA . VAL A 1 208 ? -12.900 -1.116 -5.854 1.00 65.38 208 VAL A CA 1
ATOM 1554 C C . VAL A 1 208 ? -13.638 -2.380 -6.280 1.00 65.38 208 VAL A C 1
ATOM 1556 O O . VAL A 1 208 ? -13.581 -2.769 -7.445 1.00 65.38 208 VAL A O 1
ATOM 1559 N N . GLY A 1 209 ? -14.356 -2.997 -5.339 1.00 57.12 209 GLY A N 1
ATOM 1560 C CA . GLY A 1 209 ? -15.284 -4.094 -5.610 1.00 57.12 209 GLY A CA 1
ATOM 1561 C C . GLY A 1 209 ? -14.615 -5.406 -6.035 1.00 57.12 209 GLY A C 1
ATOM 1562 O O . GLY A 1 209 ? -14.374 -5.650 -7.214 1.00 57.12 209 GLY A O 1
ATOM 1563 N N . ILE A 1 210 ? -14.424 -6.318 -5.078 1.00 52.12 210 ILE A N 1
ATOM 1564 C CA . ILE A 1 210 ? -14.126 -7.730 -5.352 1.00 52.12 210 ILE A CA 1
ATOM 1565 C C . ILE A 1 210 ? -15.419 -8.512 -5.150 1.00 52.12 210 ILE A C 1
ATOM 1567 O O . ILE A 1 210 ? -15.828 -8.786 -4.025 1.00 52.12 210 ILE A O 1
ATOM 1571 N N . THR A 1 211 ? -16.106 -8.845 -6.243 1.00 38.47 211 THR A N 1
ATOM 1572 C CA . THR A 1 211 ? -17.317 -9.674 -6.171 1.00 38.47 211 THR A CA 1
ATOM 1573 C C . THR A 1 211 ? -17.057 -11.040 -6.790 1.00 38.47 211 THR A C 1
ATOM 1575 O O . THR A 1 211 ? -16.916 -11.191 -8.001 1.00 38.47 211 THR A O 1
ATOM 1578 N N . LYS A 1 212 ? -17.042 -12.086 -5.957 1.00 36.53 212 LYS A N 1
ATOM 1579 C CA . LYS A 1 212 ? -17.218 -13.457 -6.442 1.00 36.53 212 LYS A CA 1
ATOM 1580 C C . LYS A 1 212 ? -18.712 -13.664 -6.677 1.00 36.53 212 LYS A C 1
ATOM 1582 O O . LYS A 1 212 ? -19.468 -13.822 -5.720 1.00 36.53 212 LYS A O 1
ATOM 1587 N N . ARG A 1 213 ? -19.163 -13.665 -7.937 1.00 30.52 213 ARG A N 1
ATOM 1588 C CA . ARG A 1 213 ? -20.528 -14.115 -8.252 1.00 30.52 213 ARG A CA 1
ATOM 1589 C C . ARG A 1 213 ? -20.697 -15.551 -7.760 1.00 30.52 213 ARG A C 1
ATOM 1591 O O . ARG A 1 213 ? -20.051 -16.467 -8.261 1.00 30.52 213 ARG A O 1
ATOM 1598 N N . ARG A 1 214 ? -21.580 -15.747 -6.783 1.00 32.12 214 ARG A N 1
ATOM 1599 C CA . ARG A 1 214 ? -22.121 -17.056 -6.419 1.00 32.12 214 ARG A CA 1
ATOM 1600 C C . ARG A 1 214 ? -23.323 -17.310 -7.333 1.00 32.12 214 ARG A C 1
ATOM 1602 O O . ARG A 1 214 ? -24.455 -17.124 -6.912 1.00 32.12 214 ARG A O 1
ATOM 1609 N N . ASP A 1 215 ? -23.066 -17.656 -8.593 1.00 30.17 215 ASP A N 1
ATOM 1610 C CA . ASP A 1 215 ? -24.106 -18.126 -9.515 1.00 30.17 215 ASP A CA 1
ATOM 1611 C C . ASP A 1 215 ? -23.962 -19.652 -9.680 1.00 30.17 215 ASP A C 1
ATOM 1613 O O . ASP A 1 215 ? -22.970 -20.104 -10.260 1.00 30.17 215 ASP A O 1
ATOM 1617 N N . PRO A 1 216 ? -24.882 -20.473 -9.133 1.00 29.34 216 PRO A N 1
ATOM 1618 C CA . PRO A 1 216 ? -24.804 -21.934 -9.208 1.00 29.34 216 PRO A CA 1
ATOM 1619 C C . PRO A 1 216 ? -25.012 -22.511 -10.618 1.00 29.34 216 PRO A C 1
ATOM 1621 O O . PRO A 1 216 ? -24.930 -23.725 -10.782 1.00 29.34 216 PRO A O 1
ATOM 1624 N N . SER A 1 217 ? -25.305 -21.684 -11.628 1.00 24.80 217 SER A N 1
ATOM 1625 C CA . SER A 1 217 ? -25.685 -22.146 -12.970 1.00 24.80 217 SER A CA 1
ATOM 1626 C C . SER A 1 217 ? -24.524 -22.318 -13.968 1.00 24.80 217 SER A C 1
ATOM 1628 O O . SER A 1 217 ? -24.721 -22.898 -15.035 1.00 24.80 217 SER A O 1
ATOM 1630 N N . CYS A 1 218 ? -23.297 -21.903 -13.633 1.00 22.11 218 CYS A N 1
ATOM 1631 C CA . CYS A 1 218 ? -22.142 -22.007 -14.535 1.00 22.11 218 CYS A CA 1
ATOM 1632 C C . CYS A 1 218 ? -21.232 -23.192 -14.175 1.00 22.11 218 CYS A C 1
ATOM 1634 O O . CYS A 1 218 ? -20.322 -23.089 -13.352 1.00 22.11 218 CYS A O 1
ATOM 1636 N N . VAL A 1 219 ? -21.477 -24.331 -14.823 1.00 20.11 219 VAL A N 1
ATOM 1637 C CA . VAL A 1 219 ? -20.661 -25.548 -14.725 1.00 20.11 219 VAL A CA 1
ATOM 1638 C C . VAL A 1 219 ? -19.378 -25.376 -15.552 1.00 20.11 219 VAL A C 1
ATOM 1640 O O . VAL A 1 219 ? -19.435 -25.244 -16.768 1.00 20.11 219 VAL A O 1
ATOM 1643 N N . TRP A 1 220 ? -18.238 -25.358 -14.854 1.00 19.00 220 TRP A N 1
ATOM 1644 C CA . TRP A 1 220 ? -16.875 -25.684 -15.301 1.00 19.00 220 TRP A CA 1
ATOM 1645 C C . TRP A 1 220 ? -16.533 -25.501 -16.788 1.00 19.00 220 TRP A C 1
ATOM 1647 O O . TRP A 1 220 ? -16.752 -26.418 -17.562 1.00 19.00 220 TRP A O 1
ATOM 1657 N N . TRP A 1 221 ? -15.833 -24.414 -17.137 1.00 17.70 221 TRP A N 1
ATOM 1658 C CA . TRP A 1 221 ? -14.699 -24.446 -18.078 1.00 17.70 221 TRP A CA 1
ATOM 1659 C C . TRP A 1 221 ? -13.771 -23.237 -17.849 1.00 17.70 221 TRP A C 1
ATOM 1661 O O . TRP A 1 221 ? -14.197 -22.088 -17.891 1.00 17.70 221 TRP A O 1
ATOM 1671 N N . SER A 1 222 ? -12.479 -23.540 -17.693 1.00 20.25 222 SER A N 1
ATOM 1672 C CA . SER A 1 222 ? -11.306 -22.652 -17.758 1.00 20.25 222 SER A CA 1
ATOM 1673 C C . SER A 1 222 ? -10.930 -21.810 -16.523 1.00 20.25 222 SER A C 1
ATOM 1675 O O . SER A 1 222 ? -11.512 -20.783 -16.191 1.00 20.25 222 SER A O 1
ATOM 1677 N N . LEU A 1 223 ? -9.836 -22.265 -15.907 1.00 22.20 223 LEU A N 1
ATOM 1678 C CA . LEU A 1 223 ? -8.961 -21.605 -14.943 1.00 22.20 223 LEU A CA 1
ATOM 1679 C C . LEU A 1 223 ? -8.505 -20.216 -15.423 1.00 22.20 223 LEU A C 1
ATOM 1681 O O . LEU A 1 223 ? -7.544 -20.130 -16.182 1.00 22.20 223 LEU A O 1
ATOM 1685 N N . ARG A 1 224 ? -9.126 -19.133 -14.947 1.00 21.39 224 ARG A N 1
ATOM 1686 C CA . ARG A 1 224 ? -8.491 -17.803 -14.858 1.00 21.39 224 ARG A CA 1
ATOM 1687 C C . ARG A 1 224 ? -9.098 -17.024 -13.689 1.00 21.39 224 ARG A C 1
ATOM 1689 O O . ARG A 1 224 ? -10.260 -16.634 -13.788 1.00 21.39 224 ARG A O 1
ATOM 1696 N N . PRO A 1 225 ? -8.376 -16.774 -12.586 1.00 30.55 225 PRO A N 1
ATOM 1697 C CA . PRO A 1 225 ? -8.794 -15.732 -11.670 1.00 30.55 225 PRO A CA 1
ATOM 1698 C C . PRO A 1 225 ? -8.373 -14.398 -12.302 1.00 30.55 225 PRO A C 1
ATOM 1700 O O . PRO A 1 225 ? -7.245 -14.274 -12.762 1.00 30.55 225 PRO A O 1
ATOM 1703 N N . VAL A 1 226 ? -9.263 -13.407 -12.312 1.00 32.09 226 VAL A N 1
ATOM 1704 C CA . VAL A 1 226 ? -9.036 -12.030 -12.798 1.00 32.09 226 VAL A CA 1
ATOM 1705 C C . VAL A 1 226 ? -9.232 -11.819 -14.313 1.00 32.09 226 VAL A C 1
ATOM 1707 O O . VAL A 1 226 ? -8.353 -12.071 -15.133 1.00 32.09 226 VAL A O 1
ATOM 1710 N N . GLN A 1 227 ? -10.391 -11.261 -14.686 1.00 32.41 227 GLN A N 1
ATOM 1711 C CA . GLN A 1 227 ? -10.532 -10.449 -15.901 1.00 32.41 227 GLN A CA 1
ATOM 1712 C C . GLN A 1 227 ? -10.454 -8.973 -15.487 1.00 32.41 227 GLN A C 1
ATOM 1714 O O . GLN A 1 227 ? -11.263 -8.519 -14.680 1.00 32.41 227 GLN A O 1
ATOM 1719 N N . LEU A 1 228 ? -9.475 -8.237 -16.023 1.00 35.75 228 LEU A N 1
ATOM 1720 C CA . LEU A 1 228 ? -9.448 -6.775 -15.954 1.00 35.75 228 LEU A CA 1
ATOM 1721 C C . LEU A 1 228 ? -10.337 -6.230 -17.076 1.00 35.75 228 LEU A C 1
ATOM 1723 O O . LEU A 1 228 ? -10.109 -6.553 -18.240 1.00 35.75 228 LEU A O 1
ATOM 1727 N N . TYR A 1 229 ? -11.336 -5.417 -16.734 1.00 32.72 229 TYR A N 1
ATOM 1728 C CA . TYR A 1 229 ? -12.141 -4.681 -17.710 1.00 32.72 229 TYR A CA 1
ATOM 1729 C C . TYR A 1 229 ? -11.706 -3.214 -17.751 1.00 32.72 229 TYR A C 1
ATOM 1731 O O . TYR A 1 229 ? -11.695 -2.540 -16.722 1.00 32.72 229 TYR A O 1
ATOM 1739 N N . TRP A 1 230 ? -11.376 -2.720 -18.947 1.00 33.38 230 TRP A N 1
ATOM 1740 C CA . TRP A 1 230 ? -11.021 -1.322 -19.195 1.00 33.38 230 TRP A CA 1
ATOM 1741 C C . TRP A 1 230 ? -12.258 -0.545 -19.656 1.00 33.38 230 TRP A C 1
ATOM 1743 O O . TRP A 1 230 ? -12.614 -0.567 -20.834 1.00 33.38 230 TRP A O 1
ATOM 1753 N N . ILE A 1 231 ? -12.935 0.156 -18.742 1.00 29.48 231 ILE A N 1
ATOM 1754 C CA . ILE A 1 231 ? -14.039 1.053 -19.116 1.00 29.48 231 ILE A CA 1
ATOM 1755 C C . ILE A 1 231 ? -13.469 2.454 -19.352 1.00 29.48 231 ILE A C 1
ATOM 1757 O O . ILE A 1 231 ? -13.040 3.137 -18.426 1.00 29.48 231 ILE A O 1
ATOM 1761 N N . CYS A 1 232 ? -13.471 2.882 -20.613 1.00 23.78 232 CYS A N 1
ATOM 1762 C CA . CYS A 1 232 ? -13.096 4.229 -21.029 1.00 23.78 232 CYS A CA 1
ATOM 1763 C C . CYS A 1 232 ? -14.381 5.064 -21.162 1.00 23.78 232 CYS A C 1
ATOM 1765 O O . CYS A 1 232 ? -15.095 4.925 -22.154 1.00 23.78 232 CYS A O 1
ATOM 1767 N N . ARG A 1 233 ? -14.717 5.911 -20.177 1.00 25.03 233 ARG A N 1
ATOM 1768 C CA . ARG A 1 233 ? -15.832 6.869 -20.311 1.00 25.03 233 ARG A CA 1
ATOM 1769 C C . ARG A 1 233 ? -15.264 8.274 -20.477 1.00 25.03 233 ARG A C 1
ATOM 1771 O O . ARG A 1 233 ? -14.696 8.829 -19.545 1.00 25.03 233 ARG A O 1
ATOM 1778 N N . SER A 1 234 ? -15.389 8.839 -21.677 1.00 26.25 234 SER A N 1
ATOM 1779 C CA . SER A 1 234 ? -15.009 10.228 -21.939 1.00 26.25 234 SER A CA 1
ATOM 1780 C C . SER A 1 234 ? -16.076 11.178 -21.398 1.00 26.25 234 SER A C 1
ATOM 1782 O O . SER A 1 234 ? -17.226 11.103 -21.833 1.00 26.25 234 SER A O 1
ATOM 1784 N N . TYR A 1 235 ? -15.700 12.119 -20.534 1.00 26.66 235 TYR A N 1
ATOM 1785 C CA . TYR A 1 235 ? -16.383 13.409 -20.460 1.00 26.66 235 TYR A CA 1
ATOM 1786 C C . TYR A 1 235 ? -15.396 14.508 -20.048 1.00 26.66 235 TYR A C 1
ATOM 1788 O O . TYR A 1 235 ? -14.438 14.247 -19.331 1.00 26.66 235 TYR A O 1
ATOM 1796 N N . GLN A 1 236 ? -15.581 15.692 -20.628 1.00 27.66 236 GLN A N 1
ATOM 1797 C CA . GLN A 1 236 ? -14.602 16.773 -20.768 1.00 27.66 236 GLN A CA 1
ATOM 1798 C C . GLN A 1 236 ? -13.866 17.200 -19.483 1.00 27.66 236 GLN A C 1
ATOM 1800 O O . GLN A 1 236 ? -14.482 17.337 -18.433 1.00 27.66 236 GLN A O 1
ATOM 1805 N N . GLN A 1 237 ? -12.587 17.564 -19.685 1.00 23.56 237 GLN A N 1
ATOM 1806 C CA . GLN A 1 237 ? -11.554 18.101 -18.775 1.00 23.56 237 GLN A CA 1
ATOM 1807 C C . GLN A 1 237 ? -10.523 17.060 -18.323 1.00 23.56 237 GLN A C 1
ATOM 1809 O O . GLN A 1 237 ? -10.677 16.476 -17.271 1.00 23.56 237 GLN A O 1
ATOM 1814 N N . SER A 1 238 ? -9.475 16.873 -19.139 1.00 24.97 238 SER A N 1
ATOM 1815 C CA . SER A 1 238 ? -8.066 16.495 -18.855 1.00 24.97 238 SER A CA 1
ATOM 1816 C C . SER A 1 238 ? -7.676 15.463 -17.773 1.00 24.97 238 SER A C 1
ATOM 1818 O O . SER A 1 238 ? -6.487 15.174 -17.638 1.00 24.97 238 SER A O 1
ATOM 1820 N N . THR A 1 239 ? -8.599 14.857 -17.040 1.00 25.72 239 THR A N 1
ATOM 1821 C CA . THR A 1 239 ? -8.371 13.817 -16.042 1.00 25.72 239 THR A CA 1
ATOM 1822 C C . THR A 1 239 ? -9.039 12.542 -16.527 1.00 25.72 239 THR A C 1
ATOM 1824 O O . THR A 1 239 ? -10.255 12.381 -16.545 1.00 25.72 239 THR A O 1
ATOM 1827 N N . TRP A 1 240 ? -8.207 11.607 -16.968 1.00 28.86 240 TRP A N 1
ATOM 1828 C CA . TRP A 1 240 ? -8.667 10.275 -17.316 1.00 28.86 240 TRP A CA 1
ATOM 1829 C C . TRP A 1 240 ? -8.858 9.485 -16.020 1.00 28.86 240 TRP A C 1
ATOM 1831 O O . TRP A 1 240 ? -7.875 9.091 -15.393 1.00 28.86 240 TRP A O 1
ATOM 1841 N N . CYS A 1 241 ? -10.105 9.285 -15.599 1.00 24.02 241 CYS A N 1
ATOM 1842 C CA . CYS A 1 241 ? -10.435 8.415 -14.474 1.00 24.02 241 CYS A CA 1
ATOM 1843 C C . CYS A 1 241 ? -10.666 6.994 -15.001 1.00 24.02 241 CYS A C 1
ATOM 1845 O O . CYS A 1 241 ? -11.507 6.784 -15.875 1.00 24.02 241 CYS A O 1
ATOM 1847 N N . TRP A 1 242 ? -9.893 6.033 -14.499 1.00 36.06 242 TRP A N 1
ATOM 1848 C CA . TRP A 1 242 ? -9.991 4.629 -14.885 1.00 36.06 242 TRP A CA 1
ATOM 1849 C C . TRP A 1 242 ? -10.432 3.828 -13.673 1.00 36.06 242 TRP A C 1
ATOM 1851 O O . TRP A 1 242 ? -9.725 3.771 -12.669 1.00 36.06 242 TRP A O 1
ATOM 1861 N N . VAL A 1 243 ? -11.616 3.231 -13.773 1.00 31.66 243 VAL A N 1
ATOM 1862 C CA . VAL A 1 243 ? -12.164 2.341 -12.750 1.00 31.66 243 VAL A CA 1
ATOM 1863 C C . VAL A 1 243 ? -11.818 0.917 -13.156 1.00 31.66 243 VAL A C 1
ATOM 1865 O O . VAL A 1 243 ? -12.276 0.441 -14.196 1.00 31.66 243 VAL A O 1
ATOM 1868 N N . LEU A 1 244 ? -11.008 0.237 -12.346 1.00 38.06 244 LEU A N 1
ATOM 1869 C CA . LEU A 1 244 ? -10.806 -1.197 -12.496 1.00 38.06 244 LEU A CA 1
ATOM 1870 C C . LEU A 1 244 ? -11.929 -1.933 -11.770 1.00 38.06 244 LEU A C 1
ATOM 1872 O O . LEU A 1 244 ? -11.975 -1.932 -10.543 1.00 38.06 244 LEU A O 1
ATOM 1876 N N . VAL A 1 245 ? -12.793 -2.601 -12.532 1.00 34.09 245 VAL A N 1
ATOM 1877 C CA . VAL A 1 245 ? -13.763 -3.551 -11.983 1.00 34.09 245 VAL A CA 1
ATOM 1878 C C . VAL A 1 245 ? -13.194 -4.958 -12.137 1.00 34.09 245 VAL A C 1
ATOM 1880 O O . VAL A 1 245 ? -13.037 -5.455 -13.254 1.00 34.09 245 VAL A O 1
ATOM 1883 N N . LEU A 1 246 ? -12.903 -5.618 -11.016 1.00 36.03 246 LEU A N 1
ATOM 1884 C CA . LEU A 1 246 ? -12.567 -7.041 -10.986 1.00 36.03 246 LEU A CA 1
ATOM 1885 C C . LEU A 1 246 ? -13.874 -7.844 -11.101 1.00 36.03 246 LEU A C 1
ATOM 1887 O O . LEU A 1 246 ? -14.484 -8.215 -10.102 1.00 36.03 246 LEU A O 1
ATOM 1891 N N . SER A 1 247 ? -14.341 -8.065 -12.334 1.00 34.16 247 SER A N 1
ATOM 1892 C CA . SER A 1 247 ? -15.590 -8.785 -12.623 1.00 34.16 247 SER A CA 1
ATOM 1893 C C . SER A 1 247 ? -15.346 -9.979 -13.541 1.00 34.16 247 SER A C 1
ATOM 1895 O O . SER A 1 247 ? -14.724 -9.858 -14.595 1.00 34.16 247 SER A O 1
ATOM 1897 N N . GLY A 1 248 ? -15.882 -11.142 -13.166 1.00 38.00 248 GLY A N 1
ATOM 1898 C CA . GLY A 1 248 ? -16.129 -12.231 -14.107 1.00 38.00 248 GLY A CA 1
ATOM 1899 C C . GLY A 1 248 ? -17.407 -11.934 -14.892 1.00 38.00 248 GLY A C 1
ATOM 1900 O O . GLY A 1 248 ? -18.489 -12.094 -14.339 1.00 38.00 248 GLY A O 1
ATOM 1901 N N . LYS A 1 249 ? -17.245 -11.497 -16.151 1.00 29.33 249 LYS A N 1
ATOM 1902 C CA . LYS A 1 249 ? -18.246 -11.272 -17.218 1.00 29.33 249 LYS A CA 1
ATOM 1903 C C . LYS A 1 249 ? -19.636 -10.728 -16.828 1.00 29.33 249 LYS A C 1
ATOM 1905 O O . LYS A 1 249 ? -20.457 -11.402 -16.213 1.00 29.33 249 LYS A O 1
ATOM 1910 N N . LEU A 1 250 ? -20.005 -9.616 -17.465 1.00 31.67 250 LEU A N 1
ATOM 1911 C CA . LEU A 1 250 ? -21.386 -9.371 -17.892 1.00 31.67 250 LEU A CA 1
ATOM 1912 C C . LEU A 1 250 ? -21.376 -8.781 -19.303 1.00 31.67 250 LEU A C 1
ATOM 1914 O O . LEU A 1 250 ? -20.732 -7.766 -19.558 1.00 31.67 250 LEU A O 1
ATOM 1918 N N . GLY A 1 251 ? -22.050 -9.476 -20.217 1.00 27.03 251 GLY A N 1
ATOM 1919 C CA . GLY A 1 251 ? -22.370 -8.975 -21.544 1.00 27.03 251 GLY A CA 1
ATOM 1920 C C . GLY A 1 251 ? -23.571 -8.030 -21.515 1.00 27.03 251 GLY A C 1
ATOM 1921 O O . GLY A 1 251 ? -24.439 -8.159 -20.657 1.00 27.03 251 GLY A O 1
ATOM 1922 N N . THR A 1 252 ? -23.569 -7.124 -22.497 1.00 28.98 252 THR A N 1
ATOM 1923 C CA . THR A 1 252 ? -24.695 -6.392 -23.109 1.00 28.98 252 THR A CA 1
ATOM 1924 C C . THR A 1 252 ? -25.778 -5.817 -22.196 1.00 28.98 252 THR A C 1
ATOM 1926 O O . THR A 1 252 ? -26.672 -6.541 -21.767 1.00 28.98 252 THR A O 1
ATOM 1929 N N . LEU A 1 253 ? -25.783 -4.483 -22.077 1.00 24.42 253 LEU A N 1
ATOM 1930 C CA . LEU A 1 253 ? -26.966 -3.633 -22.271 1.00 24.42 253 LEU A CA 1
ATOM 1931 C C . LEU A 1 253 ? -26.524 -2.168 -22.486 1.00 24.42 253 LEU A C 1
ATOM 1933 O O . LEU A 1 253 ? -25.920 -1.576 -21.595 1.00 24.42 253 LEU A O 1
ATOM 1937 N N . PHE A 1 254 ? -26.888 -1.660 -23.674 1.00 31.94 254 PHE A N 1
ATOM 1938 C CA . PHE A 1 254 ? -26.659 -0.346 -24.309 1.00 31.94 254 PHE A CA 1
ATOM 1939 C C . PHE A 1 254 ? -25.246 -0.026 -24.811 1.00 31.94 254 PHE A C 1
ATOM 1941 O O . PHE A 1 254 ? -24.334 0.225 -23.996 1.00 31.94 254 PHE A O 1
#

InterPro domains:
  IPR011047 Quinoprotein alcohol dehydrogenase-like superfamily [SSF50998] (29-144)

Nearest PDB structures (foldseek):
  3gc3-assembly1_B  TM=6.648E-01  e=1.161E-01  Bos taurus
  5ods-assembly2_B  TM=6.899E-01  e=3.404E-01  Mus musculus
  3iyv-assembly1_A  TM=7.123E-01  e=6.715E-01  Bos taurus
  5ods-assembly3_C  TM=4.925E-01  e=5.354E-01  Mus musculus
  9exg-assembly1_A  TM=2.935E-01  e=1.118E+00  Saccharomyces cerevisiae S288C

Radius of gyration: 22.0 Å; Cα contacts (8 Å, |Δi|>4): 462; chains: 1; bounding box: 48×74×59 Å

Foldseek 3Di:
DPPPPPVVVVVVVPPPPPPPDWDLPWFQFCQAQVNPNDRPSPDDDPVCCPDPNDDDQEDDDDPDPLKDFLADWTWTADPNWIWTWTAILQQKIWIAGPRYRHTPDIDRDQGFEAPVLDDDPPRHGGGFFNAYWGAPNVQRKIKTKTWAFPPSDNYDHLQRIWIWIFIAHPPHRHTDPPDGDTQAQDADPVDRVDGDRRSHDDQSATAHDDDDPPDPPDPDDDDDQFDWDWDFDDDDDDHGHTHTDRDDDDDDDD

Sequence (254 aa):
MKNMFGLLRLAAALWPAVVSSYALTDTLQDADPAQSGYLPNHNMDPNVVGSSSFGVLWSQTMTNGQENWFAKPLVNTMDGAEMVITASNMNNVRIHSAKNGTLLASRQLTPPSLRSDLGCADIPNFIGVTGTPIIDPATNIIYMFAKAYRGGAPSGGLANGTYQMYALQLPALQDVPGFPIMMDGNRADNNLSRYFIGGAVLQRPACVGITKRRDPSCVWWSLRPVQLYWICRSYQQSTWCWVLVLSGKLGTLF

Secondary structure (DSSP, 8-state):
--SSSSTTTTGGG-S-----PPPTT-B-SSSSTT-----TT-PPPHHHHTSTT---S-----S-TT----SPPEEEEETTEEEEEEE-TT-EEEEEETTT--EEEEEE-SPBEEGGGSS--SS-SEES--S--EEETTTTEEEEEEEEEGGG-S--HHHHEEEEEEEEETTTTEEPTT-SEE-TTPEETTEEEEE--TTT----PPP--B-----TT---------PEEE-----SSS-----EEE-S------

Solvent-accessible surface area (ba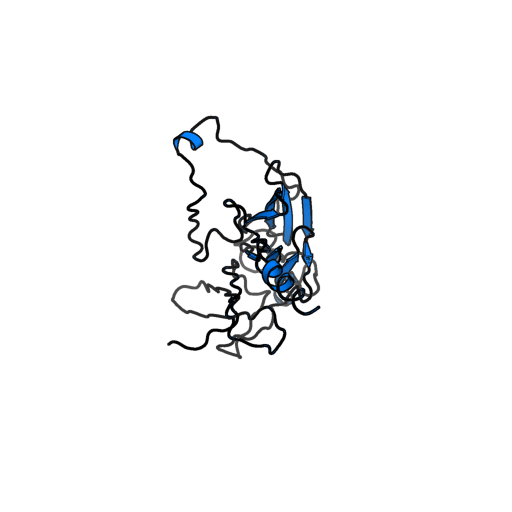ckbone atoms only — not comparable to full-atom values): 15472 Å² total; per-residue (Å²): 142,85,80,84,73,69,73,69,68,64,63,73,76,68,61,75,75,84,72,85,70,72,53,85,80,47,28,47,35,56,63,43,81,84,55,78,67,65,58,96,77,68,81,75,54,67,70,51,65,74,33,91,85,46,77,84,87,63,86,82,87,70,92,54,88,74,61,47,69,64,18,62,71,32,30,48,57,54,99,89,43,51,30,37,37,41,40,18,16,54,22,38,38,38,34,21,35,62,89,64,58,50,77,74,38,75,45,68,59,56,36,24,28,52,31,85,52,45,94,76,76,92,58,68,67,34,41,16,18,42,20,24,40,23,48,41,80,92,76,38,31,39,33,40,49,36,28,20,22,63,93,48,32,79,68,55,45,44,90,31,26,25,31,31,40,40,36,26,34,63,79,79,65,42,69,37,91,83,43,66,39,75,50,46,69,44,59,39,93,92,40,74,93,41,59,41,49,24,34,83,54,86,69,59,50,51,43,44,58,83,59,81,83,88,62,95,82,74,80,85,86,82,97,70,88,82,46,85,48,88,56,84,74,89,70,93,71,100,67,80,72,62,62,52,44,51,45,83,82,82,82,89,84,136

Mean predicted aligned error: 12.79 Å